Protein AF-A0A661S769-F1 (afdb_monomer)

Sequence (253 aa):
MGTKKTLFITLFVLCMAFCLNISSLSYAARNDIQSNTRTAILESFGNQPLLFIQNDGQLDKKVKYYEKGANHATYFTENGIYLNLFRQKNTPGVTTDFLHLSFVNAKAKPLITSEGILPTKYNYYIGNDPAKWREGISTYKTIKYTEIYENIDLKIYGNNRQLEYDVIVKPGGDPAAVKFKYEGAESLAVNAGGELEIKLNHGTIIQKSPSLYQDISGQRVKVPGSFKLLSDNRYTFEIASYDTEKPMPAIPF

Structure (mmCIF, N/CA/C/O backbone):
data_AF-A0A661S769-F1
#
_entry.id   AF-A0A661S769-F1
#
loop_
_atom_site.group_PDB
_atom_site.id
_atom_site.type_symbol
_atom_site.label_atom_id
_atom_site.label_alt_id
_atom_site.label_comp_id
_atom_site.label_asym_id
_atom_site.label_entity_id
_atom_site.label_seq_id
_atom_site.pdbx_PDB_ins_code
_atom_site.Cartn_x
_atom_site.Cartn_y
_atom_site.Cartn_z
_atom_site.occupancy
_atom_site.B_iso_or_equiv
_atom_site.auth_seq_id
_atom_site.auth_comp_id
_atom_site.auth_asym_id
_atom_site.auth_atom_id
_atom_site.pdbx_PDB_model_num
ATOM 1 N N . MET A 1 1 ? 85.235 51.613 11.004 1.00 37.88 1 MET A N 1
ATOM 2 C CA . MET A 1 1 ? 85.715 50.988 12.256 1.00 37.88 1 MET A CA 1
ATOM 3 C C . MET A 1 1 ? 84.884 49.730 12.469 1.00 37.88 1 MET A C 1
ATOM 5 O O . MET A 1 1 ? 83.670 49.858 12.498 1.00 37.88 1 MET A O 1
ATOM 9 N N . GLY A 1 2 ? 85.497 48.542 12.512 1.00 36.59 2 GLY A N 1
ATOM 10 C CA . GLY A 1 2 ? 84.787 47.288 12.819 1.00 36.59 2 GLY A CA 1
ATOM 11 C C . GLY A 1 2 ? 84.659 46.267 11.684 1.00 36.59 2 GLY A C 1
ATOM 12 O O . GLY A 1 2 ? 83.570 45.802 11.383 1.00 36.59 2 GLY A O 1
ATOM 13 N N . THR A 1 3 ? 85.781 45.892 11.077 1.00 42.81 3 THR A N 1
ATOM 14 C CA . THR A 1 3 ? 85.967 44.665 10.290 1.00 42.81 3 THR A CA 1
ATOM 15 C C . THR A 1 3 ? 85.764 43.430 11.177 1.00 42.81 3 THR A C 1
ATOM 17 O O . THR A 1 3 ? 86.378 43.357 12.241 1.00 42.81 3 THR A O 1
ATOM 20 N N . LYS A 1 4 ? 85.046 42.398 10.714 1.00 39.44 4 LYS A N 1
ATOM 21 C CA . LYS A 1 4 ? 85.344 41.009 11.108 1.00 39.44 4 LYS A CA 1
ATOM 22 C C . LYS A 1 4 ? 85.333 40.088 9.891 1.00 39.44 4 LYS A C 1
ATOM 24 O O . LYS A 1 4 ? 84.335 39.930 9.202 1.00 39.44 4 LYS A O 1
ATOM 29 N N . LYS A 1 5 ? 86.524 39.542 9.647 1.00 44.44 5 LYS A N 1
ATOM 30 C CA . LYS A 1 5 ? 86.887 38.507 8.680 1.00 44.44 5 LYS A CA 1
ATOM 31 C C . LYS A 1 5 ? 86.317 37.163 9.131 1.00 44.44 5 LYS A C 1
ATOM 33 O O . LYS A 1 5 ? 86.366 36.873 10.324 1.00 44.44 5 LYS A O 1
ATOM 38 N N . THR A 1 6 ? 85.954 36.289 8.198 1.00 34.09 6 THR A N 1
ATOM 39 C CA . THR A 1 6 ? 86.111 34.840 8.398 1.00 34.09 6 THR A CA 1
ATOM 40 C C . THR A 1 6 ? 86.416 34.171 7.057 1.00 34.09 6 THR A C 1
ATOM 42 O O . THR A 1 6 ? 85.601 34.149 6.144 1.00 34.09 6 THR A O 1
ATOM 45 N N . LEU A 1 7 ? 87.656 33.702 6.959 1.00 35.00 7 LEU A N 1
ATOM 46 C CA . LEU A 1 7 ? 88.179 32.689 6.043 1.00 35.00 7 LEU A CA 1
ATOM 47 C C . LEU A 1 7 ? 87.729 31.317 6.576 1.00 35.00 7 LEU A C 1
ATOM 49 O O . LEU A 1 7 ? 87.780 31.194 7.787 1.00 35.00 7 LEU A O 1
ATOM 53 N N . PHE A 1 8 ? 87.342 30.327 5.757 1.00 30.44 8 PHE A N 1
ATOM 54 C CA . PHE A 1 8 ? 87.646 28.887 5.960 1.00 30.44 8 PHE A CA 1
ATOM 55 C C . PHE A 1 8 ? 87.054 28.000 4.828 1.00 30.44 8 PHE A C 1
ATOM 57 O O . PHE A 1 8 ? 85.846 27.887 4.676 1.00 30.44 8 PHE A O 1
ATOM 64 N N . ILE A 1 9 ? 87.976 27.391 4.068 1.00 30.17 9 ILE A N 1
ATOM 65 C CA . ILE A 1 9 ? 88.079 25.982 3.624 1.00 30.17 9 ILE A CA 1
ATOM 66 C C . ILE A 1 9 ? 87.017 25.326 2.708 1.00 30.17 9 ILE A C 1
ATOM 68 O O . ILE A 1 9 ? 85.879 25.056 3.069 1.00 30.17 9 ILE A O 1
ATOM 72 N N . THR A 1 10 ? 87.528 24.925 1.541 1.00 38.31 10 THR A N 1
ATOM 73 C CA . THR A 1 10 ? 87.078 23.905 0.580 1.00 38.31 10 THR A CA 1
ATOM 74 C C . THR A 1 10 ? 87.012 22.492 1.191 1.00 38.31 10 THR A C 1
ATOM 76 O O . THR A 1 10 ? 88.003 22.093 1.790 1.00 38.31 10 THR A O 1
ATOM 79 N N . LEU A 1 11 ? 85.949 21.697 0.961 1.00 28.95 11 LEU A N 1
ATOM 80 C CA . LEU A 1 11 ? 86.016 20.364 0.309 1.00 28.95 11 LEU A CA 1
ATOM 81 C C . LEU A 1 11 ? 84.627 19.702 0.132 1.00 28.95 11 LEU A C 1
ATOM 83 O O . LEU A 1 11 ? 83.784 19.705 1.020 1.00 28.95 11 LEU A O 1
ATOM 87 N N . PHE A 1 12 ? 84.467 19.119 -1.055 1.00 36.31 12 PHE A N 1
ATOM 88 C CA . PHE A 1 12 ? 83.449 18.202 -1.581 1.00 36.31 12 PHE A CA 1
ATOM 89 C C . PHE A 1 12 ? 82.797 17.204 -0.598 1.00 36.31 12 PHE A C 1
ATOM 91 O O . PHE A 1 12 ? 83.502 16.437 0.053 1.00 36.31 12 PHE A O 1
ATOM 98 N N . VAL A 1 13 ? 81.467 17.053 -0.692 1.00 31.94 13 VAL A N 1
ATOM 99 C CA . VAL A 1 13 ? 80.796 15.740 -0.627 1.00 31.94 13 VAL A CA 1
ATOM 100 C C . VAL A 1 13 ? 79.782 15.642 -1.770 1.00 31.94 13 VAL A C 1
ATOM 102 O O . VAL A 1 13 ? 78.894 16.475 -1.930 1.00 31.94 13 VAL A O 1
ATOM 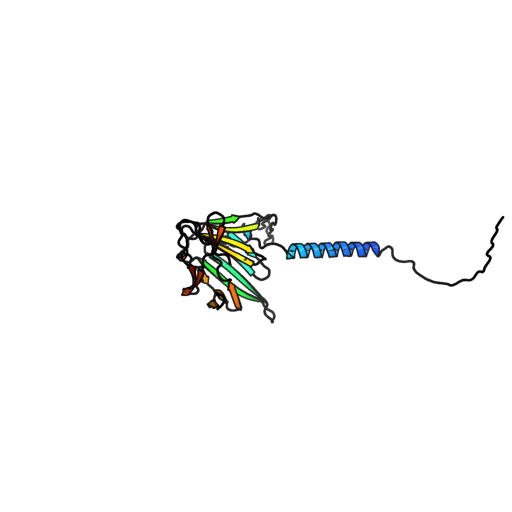105 N N . LEU A 1 14 ? 79.981 14.608 -2.579 1.00 38.66 14 LEU A N 1
ATOM 106 C CA . LEU A 1 14 ? 79.119 14.109 -3.640 1.00 38.66 14 LEU A CA 1
ATOM 107 C C . LEU A 1 14 ? 77.736 13.741 -3.066 1.00 38.66 14 LEU A C 1
ATOM 109 O O . LEU A 1 14 ? 77.675 12.969 -2.113 1.00 38.66 14 LEU A O 1
ATOM 113 N N . CYS A 1 15 ? 76.636 14.179 -3.678 1.00 28.86 15 CYS A N 1
ATOM 114 C CA . CYS A 1 15 ? 75.388 13.420 -3.589 1.00 28.86 15 CYS A CA 1
ATOM 115 C C . CYS A 1 15 ? 74.662 13.453 -4.933 1.00 28.86 15 CYS A C 1
ATOM 117 O O . CYS A 1 15 ? 74.248 14.499 -5.430 1.00 28.86 15 CYS A O 1
ATOM 119 N N . MET A 1 16 ? 74.608 12.272 -5.543 1.00 40.03 16 MET A N 1
ATOM 120 C CA . MET A 1 16 ? 73.879 11.968 -6.763 1.00 40.03 16 MET A CA 1
ATOM 121 C C . MET A 1 16 ? 72.367 12.146 -6.577 1.00 40.03 16 MET A C 1
ATOM 123 O O . MET A 1 16 ? 71.835 11.892 -5.503 1.00 40.03 16 MET A O 1
ATOM 127 N N . ALA A 1 17 ? 71.715 12.406 -7.714 1.00 42.59 17 ALA A N 1
ATOM 128 C CA . ALA A 1 17 ? 70.329 12.073 -8.045 1.00 42.59 17 ALA A CA 1
ATOM 129 C C . ALA A 1 17 ? 69.211 12.881 -7.361 1.00 42.59 17 ALA A C 1
ATOM 131 O O . ALA A 1 17 ? 68.895 12.675 -6.199 1.00 42.59 17 ALA A O 1
ATOM 132 N N . PHE A 1 18 ? 68.513 13.706 -8.149 1.00 41.34 18 PHE A N 1
ATOM 133 C CA . PHE A 1 18 ? 67.124 13.423 -8.552 1.00 41.34 18 PHE A CA 1
ATOM 134 C C . PHE A 1 18 ? 66.672 14.453 -9.603 1.00 41.34 18 PHE A C 1
ATOM 136 O O . PHE A 1 18 ? 66.074 15.482 -9.306 1.00 41.34 18 PHE A O 1
ATOM 143 N N . CYS A 1 19 ? 66.968 14.177 -10.872 1.00 46.78 19 CYS A N 1
ATOM 144 C CA . CYS A 1 19 ? 66.097 14.627 -11.952 1.00 46.78 19 CYS A CA 1
ATOM 145 C C . CYS A 1 19 ? 65.053 13.530 -12.127 1.00 46.78 19 CYS A C 1
ATOM 147 O O . CYS A 1 19 ? 65.447 12.413 -12.442 1.00 46.78 19 CYS A O 1
ATOM 149 N N . LEU A 1 20 ? 63.782 13.843 -11.864 1.00 48.09 20 LEU A N 1
ATOM 150 C CA . LEU A 1 20 ? 62.549 13.239 -12.399 1.00 48.09 20 LEU A CA 1
ATOM 151 C C . LEU A 1 20 ? 61.424 13.502 -11.393 1.00 48.09 20 LEU A C 1
ATOM 153 O O . LEU A 1 20 ? 61.459 12.959 -10.294 1.00 48.09 20 LEU A O 1
ATOM 157 N N . ASN A 1 21 ? 60.456 14.341 -11.776 1.00 43.53 21 ASN A N 1
ATOM 158 C CA . ASN A 1 21 ? 59.013 14.182 -11.524 1.00 43.53 21 ASN A CA 1
ATOM 159 C C . ASN A 1 21 ? 58.283 15.517 -11.743 1.00 43.53 21 ASN A C 1
ATOM 161 O O . ASN A 1 21 ? 57.966 16.230 -10.798 1.00 43.53 21 ASN A O 1
ATOM 165 N N . ILE A 1 22 ? 57.986 15.849 -13.003 1.00 50.69 22 ILE A N 1
ATOM 166 C CA . ILE A 1 22 ? 56.947 16.850 -13.329 1.00 50.69 22 ILE A CA 1
ATOM 167 C C . ILE A 1 22 ? 55.711 16.163 -13.951 1.00 50.69 22 ILE A C 1
ATOM 169 O O . ILE A 1 22 ? 54.682 16.786 -14.172 1.00 50.69 22 ILE A O 1
ATOM 173 N N . SER A 1 23 ? 55.744 14.843 -14.156 1.00 48.69 23 SER A N 1
ATOM 174 C CA . SER A 1 23 ? 54.606 14.046 -14.641 1.00 48.69 23 SER A CA 1
ATOM 175 C C . SER A 1 23 ? 53.720 13.465 -13.525 1.00 48.69 23 SER A C 1
ATOM 177 O O . SER A 1 23 ? 52.642 12.949 -13.815 1.00 48.69 23 SER A O 1
ATOM 179 N N . SER A 1 24 ? 54.112 13.568 -12.251 1.00 47.16 24 SER A N 1
ATOM 180 C CA . SER A 1 24 ? 53.347 13.021 -11.117 1.00 47.16 24 SER A CA 1
ATOM 181 C C . SER A 1 24 ? 52.291 13.981 -10.551 1.00 47.16 24 SER A C 1
ATOM 183 O O . SER A 1 24 ? 51.261 13.522 -10.057 1.00 47.16 24 SER A O 1
ATOM 185 N N . LEU A 1 25 ? 52.478 15.301 -10.686 1.00 41.75 25 LEU A N 1
ATOM 186 C CA . LEU A 1 25 ? 51.509 16.309 -10.221 1.00 41.75 25 LEU A CA 1
ATOM 187 C C . LEU A 1 25 ? 50.204 16.299 -11.035 1.00 41.75 25 LEU A C 1
ATOM 189 O O . LEU A 1 25 ? 49.130 16.514 -10.479 1.00 41.75 25 LEU A O 1
ATOM 193 N N . SER A 1 26 ? 50.261 15.971 -12.329 1.00 49.34 26 SER A N 1
ATOM 194 C CA . SER A 1 26 ? 49.062 15.856 -13.175 1.00 49.34 26 SER A CA 1
ATOM 195 C C . SER A 1 26 ? 48.320 14.526 -12.997 1.00 49.34 26 SER A C 1
ATOM 197 O O . SER A 1 26 ? 47.120 14.465 -13.247 1.00 49.34 26 SER A O 1
ATOM 199 N N . TYR A 1 27 ? 49.006 13.462 -12.566 1.00 42.41 27 TYR A N 1
ATOM 200 C CA . TYR A 1 27 ? 48.397 12.143 -12.355 1.00 42.41 27 TYR A CA 1
ATOM 201 C C . TYR A 1 27 ? 47.678 12.053 -11.001 1.00 42.41 27 TYR A C 1
ATOM 203 O O . TYR A 1 27 ? 46.563 11.542 -10.930 1.00 42.41 27 TYR A O 1
ATOM 211 N N . ALA A 1 28 ? 48.268 12.625 -9.944 1.00 46.28 28 ALA A N 1
ATOM 212 C CA . ALA A 1 28 ? 47.649 12.696 -8.620 1.00 46.28 28 ALA A CA 1
ATOM 213 C C . ALA A 1 28 ? 46.383 13.575 -8.619 1.00 46.28 28 ALA A C 1
ATOM 215 O O . ALA A 1 28 ? 45.328 13.118 -8.191 1.00 46.28 28 ALA A O 1
ATOM 216 N N . ALA A 1 29 ? 46.434 14.770 -9.224 1.00 45.84 29 ALA A N 1
ATOM 217 C CA . ALA A 1 29 ? 45.268 15.655 -9.323 1.00 45.84 29 ALA A CA 1
ATOM 218 C C . ALA A 1 29 ? 44.120 15.054 -10.162 1.00 45.84 29 ALA A C 1
ATOM 220 O O . ALA A 1 29 ? 42.946 15.271 -9.867 1.00 45.84 29 ALA A O 1
ATOM 221 N N . ARG A 1 30 ? 44.435 14.260 -11.198 1.00 39.88 30 ARG A N 1
ATOM 222 C CA . ARG A 1 30 ? 43.431 13.576 -12.032 1.00 39.88 30 ARG A CA 1
ATOM 223 C C . ARG A 1 30 ? 42.771 12.406 -11.294 1.00 39.88 30 ARG A C 1
ATOM 225 O O . ARG A 1 30 ? 41.567 12.214 -11.447 1.00 39.88 30 ARG A O 1
ATOM 232 N N . ASN A 1 31 ? 43.524 11.683 -10.462 1.00 47.69 31 ASN A N 1
ATOM 233 C CA . ASN A 1 31 ? 42.992 10.614 -9.614 1.00 47.69 31 ASN A CA 1
ATOM 234 C C . ASN A 1 31 ? 42.156 11.153 -8.446 1.00 47.69 31 ASN A C 1
ATOM 236 O O . ASN A 1 31 ? 41.123 10.561 -8.154 1.00 47.69 31 ASN A O 1
ATOM 240 N N . ASP A 1 32 ? 42.535 12.282 -7.841 1.00 47.25 32 ASP A N 1
ATOM 241 C CA . ASP A 1 32 ? 41.756 12.920 -6.769 1.00 47.25 32 ASP A CA 1
ATOM 242 C C . ASP A 1 32 ? 40.438 13.515 -7.281 1.00 47.25 32 ASP A C 1
ATOM 244 O O . ASP A 1 32 ? 39.401 13.383 -6.635 1.00 47.25 32 ASP A O 1
ATOM 248 N N . ILE A 1 33 ? 40.426 14.117 -8.477 1.00 48.38 33 ILE A N 1
ATOM 249 C CA . ILE A 1 33 ? 39.179 14.590 -9.096 1.00 48.38 33 ILE A CA 1
ATOM 250 C C . ILE A 1 33 ? 38.284 13.399 -9.469 1.00 48.38 33 ILE A C 1
ATOM 252 O O . ILE A 1 33 ? 37.080 13.441 -9.226 1.00 48.38 33 ILE A O 1
ATOM 256 N N . GLN A 1 34 ? 38.836 12.312 -10.017 1.00 44.31 34 GLN A N 1
ATOM 257 C CA . GLN A 1 34 ? 38.054 11.144 -10.437 1.00 44.31 34 GLN A CA 1
ATOM 258 C C . GLN A 1 34 ? 37.560 10.290 -9.254 1.00 44.31 34 GLN A C 1
ATOM 260 O O . GLN A 1 34 ? 36.448 9.764 -9.319 1.00 44.31 34 GLN A O 1
ATOM 265 N N . SER A 1 35 ? 38.331 10.184 -8.165 1.00 45.34 35 SER A N 1
ATOM 266 C CA . SER A 1 35 ? 37.933 9.493 -6.932 1.00 45.34 35 SER A CA 1
ATOM 267 C C . SER A 1 35 ? 36.870 10.287 -6.176 1.00 45.34 35 SER A C 1
ATOM 269 O O . SER A 1 35 ? 35.818 9.730 -5.886 1.00 45.34 35 SER A O 1
ATOM 271 N N . ASN A 1 36 ? 37.060 11.595 -5.976 1.00 47.31 36 ASN A N 1
ATOM 272 C CA . ASN A 1 36 ? 36.078 12.445 -5.302 1.00 47.31 36 ASN A CA 1
ATOM 273 C C . ASN A 1 36 ? 34.788 12.578 -6.115 1.00 47.31 36 ASN A C 1
ATOM 275 O O . ASN A 1 36 ? 33.707 12.557 -5.539 1.00 47.31 36 ASN A O 1
ATOM 279 N N . THR A 1 37 ? 34.867 12.625 -7.450 1.00 41.12 37 THR A N 1
ATOM 280 C CA . THR A 1 37 ? 33.671 12.625 -8.310 1.00 41.12 37 THR A CA 1
ATOM 281 C C . THR A 1 37 ? 32.944 11.281 -8.244 1.00 41.12 37 THR A C 1
ATOM 283 O O . THR A 1 37 ? 31.725 11.259 -8.144 1.00 41.12 37 THR A O 1
ATOM 286 N N . ARG A 1 38 ? 33.656 10.143 -8.237 1.00 43.94 38 ARG A N 1
ATOM 287 C CA . ARG A 1 38 ? 33.033 8.812 -8.123 1.00 43.94 38 ARG A CA 1
ATOM 288 C C . ARG A 1 38 ? 32.433 8.575 -6.734 1.00 43.94 38 ARG A C 1
ATOM 290 O O . ARG A 1 38 ? 31.336 8.036 -6.657 1.00 43.94 38 ARG A O 1
ATOM 297 N N . THR A 1 39 ? 33.107 9.006 -5.670 1.00 36.12 39 THR A N 1
ATOM 298 C CA . THR A 1 39 ? 32.617 8.937 -4.286 1.00 36.12 39 THR A CA 1
ATOM 299 C C . THR A 1 39 ? 31.419 9.862 -4.087 1.00 36.12 39 THR A C 1
ATOM 301 O O . THR A 1 39 ? 30.393 9.390 -3.623 1.00 36.12 39 THR A O 1
ATOM 304 N N . ALA A 1 40 ? 31.456 11.109 -4.566 1.00 44.41 40 ALA A N 1
ATOM 305 C CA . ALA A 1 40 ? 30.317 12.030 -4.498 1.00 44.41 40 ALA A CA 1
ATOM 306 C C . ALA A 1 40 ? 29.121 11.576 -5.360 1.00 44.41 40 ALA A C 1
ATOM 308 O O . ALA A 1 40 ? 27.970 11.743 -4.959 1.00 44.41 40 ALA A O 1
ATOM 309 N N . ILE A 1 41 ? 29.362 10.962 -6.526 1.00 43.91 41 ILE A N 1
ATOM 310 C CA . ILE A 1 41 ? 28.319 10.343 -7.360 1.00 43.91 41 ILE A CA 1
ATOM 311 C C . ILE A 1 41 ? 27.711 9.122 -6.645 1.00 43.91 41 ILE A C 1
ATOM 313 O O . ILE A 1 41 ? 26.495 8.971 -6.611 1.00 43.91 41 ILE A O 1
ATOM 317 N N . LEU A 1 42 ? 28.520 8.268 -6.013 1.00 34.53 42 LEU A N 1
ATOM 318 C CA . LEU A 1 42 ? 28.032 7.112 -5.248 1.00 34.53 42 LEU A CA 1
ATOM 319 C C . LEU A 1 42 ? 27.329 7.510 -3.938 1.00 34.53 42 LEU A C 1
ATOM 321 O O . LEU A 1 42 ? 26.338 6.883 -3.579 1.00 34.53 42 LEU A O 1
ATOM 325 N N . GLU A 1 43 ? 27.776 8.566 -3.259 1.00 36.94 43 GLU A N 1
ATOM 326 C CA . GLU A 1 43 ? 27.127 9.139 -2.071 1.00 36.94 43 GLU A CA 1
ATOM 327 C C . GLU A 1 43 ? 25.793 9.813 -2.426 1.00 36.94 43 GLU A C 1
ATOM 329 O O . GLU A 1 43 ? 24.803 9.646 -1.711 1.00 36.94 43 GLU A O 1
ATOM 334 N N . SER A 1 44 ? 25.715 10.492 -3.577 1.00 40.97 44 SER A N 1
ATOM 335 C CA . SER A 1 44 ? 24.455 11.048 -4.094 1.00 40.97 44 SER A CA 1
ATOM 336 C C . SER A 1 44 ? 23.486 9.977 -4.615 1.00 40.97 44 SER 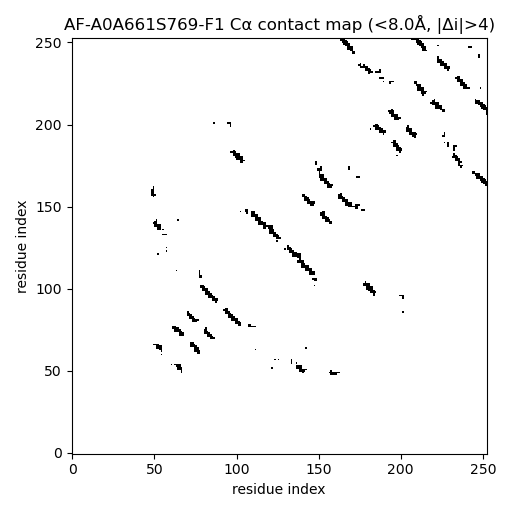A C 1
ATOM 338 O O . SER A 1 44 ? 22.275 10.162 -4.495 1.00 40.97 44 SER A O 1
ATOM 340 N N . PHE A 1 45 ? 23.975 8.824 -5.093 1.00 44.38 45 PHE A N 1
ATOM 341 C CA . PHE A 1 45 ? 23.146 7.638 -5.360 1.00 44.38 45 PHE A CA 1
ATOM 342 C C . PHE A 1 45 ? 22.765 6.857 -4.090 1.00 44.38 45 PHE A C 1
ATOM 344 O O . PHE A 1 45 ? 21.715 6.213 -4.059 1.00 44.38 45 PHE A O 1
ATOM 351 N N . GLY A 1 46 ? 23.579 6.919 -3.033 1.00 41.53 46 GLY A N 1
ATOM 352 C CA . GLY A 1 46 ? 23.347 6.234 -1.758 1.00 41.53 46 GLY A CA 1
ATOM 353 C C . GLY A 1 46 ? 22.245 6.858 -0.898 1.00 41.53 46 GLY A C 1
ATOM 354 O O . GLY A 1 46 ? 21.674 6.165 -0.055 1.00 41.53 46 GLY A O 1
ATOM 355 N N . ASN A 1 47 ? 21.913 8.132 -1.143 1.00 52.72 47 ASN A N 1
ATOM 356 C CA . ASN A 1 47 ? 20.981 8.923 -0.336 1.00 52.72 47 ASN A CA 1
ATOM 357 C C . ASN A 1 47 ? 19.707 9.356 -1.091 1.00 52.72 47 ASN A C 1
ATOM 359 O O . ASN A 1 47 ? 19.038 10.310 -0.691 1.00 52.72 47 ASN A O 1
ATOM 363 N N . GLN A 1 48 ? 19.370 8.704 -2.213 1.00 60.91 48 GLN A N 1
ATOM 364 C CA . GLN A 1 48 ? 18.155 9.063 -2.945 1.00 60.91 48 GLN A CA 1
ATOM 365 C C . GLN A 1 48 ? 16.896 8.588 -2.201 1.00 60.91 48 GLN A C 1
ATOM 367 O O . GLN A 1 48 ? 16.830 7.426 -1.784 1.00 60.91 48 GLN A O 1
ATOM 372 N N . PRO A 1 49 ? 15.887 9.466 -2.037 1.00 71.00 49 PRO A N 1
ATOM 373 C CA . PRO A 1 49 ? 14.613 9.077 -1.454 1.00 71.00 49 PRO A CA 1
ATOM 374 C C . PRO A 1 49 ? 13.950 8.009 -2.325 1.00 71.00 49 PRO A C 1
ATOM 376 O O . PRO A 1 49 ? 14.118 7.996 -3.547 1.00 71.00 49 PRO A O 1
ATOM 379 N N . LEU A 1 50 ? 13.171 7.132 -1.692 1.00 85.62 50 LEU A N 1
ATOM 380 C CA . LEU A 1 50 ? 12.291 6.228 -2.424 1.00 85.62 50 LEU A CA 1
ATOM 381 C C . LEU A 1 50 ? 11.371 7.071 -3.316 1.00 85.62 50 LEU A C 1
ATOM 383 O O . LEU A 1 50 ? 10.782 8.056 -2.867 1.00 85.62 50 LEU A O 1
ATOM 387 N N . LEU A 1 51 ? 11.314 6.704 -4.592 1.00 92.38 51 LEU A N 1
ATOM 388 C CA . LEU A 1 51 ? 10.591 7.427 -5.627 1.00 92.38 51 LEU A CA 1
ATOM 389 C C . LEU A 1 51 ? 9.643 6.484 -6.356 1.00 92.38 51 LEU A C 1
ATOM 391 O O . LEU A 1 51 ? 9.923 5.297 -6.516 1.00 92.38 51 LEU A O 1
ATOM 395 N N . PHE A 1 52 ? 8.528 7.033 -6.818 1.00 96.12 52 PHE A N 1
ATOM 396 C CA . PHE A 1 52 ? 7.545 6.301 -7.605 1.00 96.12 52 PHE A CA 1
ATOM 397 C C . PHE A 1 52 ? 7.644 6.723 -9.059 1.00 96.12 52 PHE A C 1
ATOM 399 O O . PHE A 1 52 ? 7.535 7.906 -9.373 1.00 96.12 52 PHE A O 1
ATOM 406 N N . ILE A 1 53 ? 7.851 5.761 -9.944 1.00 96.94 53 ILE A N 1
ATOM 407 C CA . ILE A 1 53 ? 8.001 5.957 -11.380 1.00 96.94 53 ILE A CA 1
ATOM 408 C C . ILE A 1 53 ? 6.633 5.755 -12.026 1.00 96.94 53 ILE A C 1
ATOM 410 O O . ILE A 1 53 ? 5.954 4.761 -11.761 1.00 96.94 53 ILE A O 1
ATOM 414 N N . GLN A 1 54 ? 6.210 6.699 -12.863 1.00 98.00 54 GLN A N 1
ATOM 415 C CA . GLN A 1 54 ? 4.997 6.535 -13.661 1.00 98.00 54 GLN A CA 1
ATOM 416 C C . GLN A 1 54 ? 5.194 5.451 -14.721 1.00 98.00 54 GLN A C 1
ATOM 418 O O . GLN A 1 54 ? 6.217 5.428 -15.400 1.00 98.00 54 GLN A O 1
ATOM 423 N N . ASN A 1 55 ? 4.197 4.585 -14.904 1.00 97.50 55 ASN A N 1
ATOM 424 C CA . ASN A 1 55 ? 4.168 3.706 -16.063 1.00 97.50 55 ASN A CA 1
ATOM 425 C C . ASN A 1 55 ? 3.611 4.466 -17.274 1.00 97.50 55 ASN A C 1
ATOM 427 O O . ASN A 1 55 ? 2.421 4.762 -17.342 1.00 97.50 55 ASN A O 1
ATOM 431 N N . ASP A 1 56 ? 4.480 4.746 -18.236 1.00 94.75 56 ASP A N 1
ATOM 432 C CA . ASP A 1 56 ? 4.161 5.364 -19.530 1.00 94.75 56 ASP A CA 1
ATOM 433 C C . ASP A 1 56 ? 4.382 4.365 -20.693 1.00 94.75 56 ASP A C 1
ATOM 435 O O . ASP A 1 56 ? 4.799 4.691 -21.806 1.00 94.75 56 ASP A O 1
ATOM 439 N N . GLY A 1 57 ? 4.147 3.080 -20.400 1.00 92.62 57 GLY A N 1
ATOM 440 C CA . GLY A 1 57 ? 4.265 1.968 -21.347 1.00 92.62 57 GLY A CA 1
ATOM 441 C C . GLY A 1 57 ? 5.548 1.146 -21.217 1.00 92.62 57 GLY A C 1
ATOM 442 O O . GLY A 1 57 ? 5.855 0.374 -22.122 1.00 92.62 57 GLY A O 1
ATOM 443 N N . GLN A 1 58 ? 6.295 1.287 -20.117 1.00 93.38 58 GLN A N 1
ATOM 444 C CA . GLN A 1 58 ? 7.468 0.446 -19.838 1.00 93.38 58 GLN A CA 1
ATOM 445 C C . GLN A 1 58 ? 7.059 -0.946 -19.339 1.00 93.38 58 GLN A C 1
ATOM 447 O O . GLN A 1 58 ? 7.799 -1.912 -19.518 1.00 93.38 58 GLN A O 1
ATOM 452 N N . LEU A 1 59 ? 5.893 -1.037 -18.692 1.00 95.00 59 LEU A N 1
ATOM 453 C CA . LEU A 1 59 ? 5.340 -2.243 -18.077 1.00 95.00 59 LEU A CA 1
ATOM 454 C C . LEU A 1 59 ? 3.910 -2.503 -18.574 1.00 95.00 59 LEU A C 1
ATOM 456 O O . LEU A 1 59 ? 3.330 -1.695 -19.301 1.00 95.00 59 LEU A O 1
ATOM 460 N N . ASP A 1 60 ? 3.315 -3.619 -18.140 1.00 96.19 60 ASP A N 1
ATOM 461 C CA . ASP A 1 60 ? 1.904 -3.931 -18.395 1.00 96.19 60 ASP A CA 1
ATOM 462 C C . ASP A 1 60 ? 0.987 -2.753 -18.014 1.00 96.19 60 ASP A C 1
ATOM 464 O O . ASP A 1 60 ? 1.143 -2.137 -16.959 1.00 96.19 60 ASP A O 1
ATOM 468 N N . LYS A 1 61 ? -0.005 -2.458 -18.863 1.00 96.56 61 LYS A N 1
ATOM 469 C CA . LYS A 1 61 ? -0.932 -1.320 -18.717 1.00 96.56 61 LYS A CA 1
ATOM 470 C C . LYS A 1 61 ? -1.754 -1.311 -17.419 1.00 96.56 61 LYS A C 1
ATOM 472 O O . LYS A 1 61 ? -2.374 -0.297 -17.098 1.00 96.56 61 LYS A O 1
ATOM 477 N N . LYS A 1 62 ? -1.828 -2.439 -16.703 1.00 97.06 62 LYS A N 1
ATOM 478 C CA . LYS A 1 62 ? -2.475 -2.532 -15.385 1.00 97.06 62 LYS A CA 1
ATOM 479 C C . LYS A 1 62 ? -1.674 -1.810 -14.300 1.00 97.06 62 LYS A C 1
ATOM 481 O O . LYS A 1 62 ? -2.263 -1.347 -13.327 1.00 97.06 62 LYS A O 1
ATOM 486 N N . VAL A 1 63 ? -0.358 -1.697 -14.471 1.00 98.19 63 VAL A N 1
ATOM 487 C CA . VAL A 1 63 ? 0.518 -0.933 -13.579 1.00 98.19 63 VAL A CA 1
ATOM 488 C C . VAL A 1 63 ? 0.374 0.547 -13.905 1.00 98.19 63 VAL A C 1
ATOM 490 O O . VAL A 1 63 ? 0.553 0.939 -15.055 1.00 98.19 63 VAL A O 1
ATOM 493 N N . LYS A 1 64 ? 0.055 1.374 -12.907 1.00 98.19 64 LYS A N 1
ATOM 494 C CA . LYS A 1 64 ? -0.002 2.839 -13.062 1.00 98.19 64 LYS A CA 1
ATOM 495 C C . LYS A 1 64 ? 1.303 3.496 -12.639 1.00 98.19 64 LYS A C 1
ATOM 497 O O . LYS A 1 64 ? 1.808 4.380 -13.322 1.00 98.19 64 LYS A O 1
ATOM 502 N N . TYR A 1 65 ? 1.857 3.012 -11.533 1.00 98.50 65 TYR A N 1
ATOM 503 C CA . TYR A 1 65 ? 3.126 3.454 -10.974 1.00 98.50 65 TYR A CA 1
ATOM 504 C C . TYR A 1 65 ? 3.879 2.251 -10.422 1.00 98.50 65 TYR A C 1
ATOM 506 O O . TYR A 1 65 ? 3.278 1.216 -10.123 1.00 98.50 65 TYR A O 1
ATOM 514 N N . TYR A 1 66 ? 5.186 2.385 -10.255 1.00 97.38 66 TYR A N 1
ATOM 515 C CA . TYR A 1 66 ? 6.006 1.368 -9.617 1.00 97.38 66 TYR A CA 1
ATOM 516 C C . TYR A 1 66 ? 7.201 1.987 -8.901 1.00 97.38 66 TYR A C 1
ATOM 518 O O . TYR A 1 66 ? 7.635 3.095 -9.199 1.00 97.38 66 TYR A O 1
ATOM 526 N N . GLU A 1 67 ? 7.732 1.245 -7.949 1.00 93.81 67 GLU A N 1
ATOM 527 C CA . GLU A 1 67 ? 8.981 1.519 -7.256 1.00 93.81 67 GLU A CA 1
ATOM 528 C C . GLU A 1 67 ? 9.886 0.296 -7.452 1.00 93.81 67 GLU A C 1
ATOM 530 O O . GLU A 1 67 ? 9.406 -0.829 -7.641 1.00 93.81 67 GLU A O 1
ATOM 535 N N . LYS A 1 68 ? 11.202 0.512 -7.501 1.00 88.38 68 LYS A N 1
ATOM 536 C CA . LYS A 1 68 ? 12.161 -0.582 -7.627 1.00 88.38 68 LYS A CA 1
ATOM 537 C C . LYS A 1 68 ? 13.426 -0.300 -6.826 1.00 88.38 68 LYS A C 1
ATOM 539 O O . LYS A 1 68 ? 14.181 0.618 -7.146 1.00 88.38 68 LYS A O 1
ATOM 544 N N . GLY A 1 69 ? 13.714 -1.199 -5.892 1.00 82.94 69 GLY A N 1
ATOM 545 C CA . GLY A 1 69 ? 14.974 -1.288 -5.174 1.00 82.94 69 GLY A CA 1
ATOM 546 C C . GLY A 1 69 ? 15.887 -2.395 -5.710 1.00 82.94 69 GLY A C 1
ATOM 547 O O . GLY A 1 69 ? 15.561 -3.133 -6.639 1.00 82.94 69 GLY A O 1
ATOM 548 N N . ALA A 1 70 ? 17.057 -2.548 -5.086 1.00 82.06 70 ALA A N 1
ATOM 549 C CA . ALA A 1 70 ? 18.008 -3.607 -5.441 1.00 82.06 70 ALA A CA 1
ATOM 550 C C . ALA A 1 70 ? 17.443 -5.021 -5.200 1.00 82.06 70 ALA A C 1
ATOM 552 O O . ALA A 1 70 ? 17.718 -5.938 -5.967 1.00 82.06 70 ALA A O 1
ATOM 553 N N . ASN A 1 71 ? 16.629 -5.171 -4.150 1.00 85.56 71 ASN A N 1
ATOM 554 C CA . ASN A 1 71 ? 16.126 -6.460 -3.668 1.00 85.56 71 ASN A CA 1
ATOM 555 C C . ASN A 1 71 ? 14.596 -6.559 -3.700 1.00 85.56 71 ASN A C 1
ATOM 557 O O . ASN A 1 71 ? 14.034 -7.516 -3.174 1.00 85.56 71 ASN A O 1
ATOM 561 N N . HIS A 1 72 ? 13.906 -5.586 -4.294 1.00 89.44 72 HIS A N 1
ATOM 562 C CA . HIS A 1 72 ? 12.457 -5.644 -4.444 1.00 89.44 72 HIS A CA 1
ATOM 563 C C . HIS A 1 72 ? 11.956 -4.787 -5.604 1.00 89.44 72 HIS A C 1
ATOM 565 O O . HIS A 1 72 ? 12.664 -3.912 -6.103 1.00 89.44 72 HIS A O 1
ATOM 571 N N . ALA A 1 73 ? 10.718 -5.031 -6.010 1.00 92.69 73 ALA A N 1
ATOM 572 C CA . ALA A 1 73 ? 9.943 -4.120 -6.836 1.00 92.69 73 ALA A CA 1
ATOM 573 C C . ALA A 1 73 ? 8.494 -4.093 -6.350 1.00 92.69 73 ALA A C 1
ATOM 575 O O . ALA A 1 73 ? 7.940 -5.141 -6.008 1.00 92.69 73 ALA A O 1
ATOM 576 N N . THR A 1 74 ? 7.890 -2.910 -6.359 1.00 96.38 74 THR A N 1
ATOM 577 C CA . THR A 1 74 ? 6.501 -2.692 -5.951 1.00 96.38 74 THR A CA 1
ATOM 578 C C . THR A 1 74 ? 5.714 -2.094 -7.108 1.00 96.38 74 THR A C 1
ATOM 580 O O . THR A 1 74 ? 6.162 -1.133 -7.728 1.00 96.38 74 THR A O 1
ATOM 583 N N . TYR A 1 75 ? 4.530 -2.627 -7.398 1.00 98.12 75 TYR A N 1
ATOM 584 C CA . TYR A 1 75 ? 3.688 -2.200 -8.514 1.00 98.12 75 TYR A CA 1
ATOM 585 C C . TYR A 1 75 ? 2.304 -1.794 -8.014 1.00 98.12 75 TYR A C 1
ATOM 587 O O . TYR A 1 75 ? 1.623 -2.570 -7.344 1.00 98.12 75 TYR A O 1
ATOM 595 N N . PHE A 1 76 ? 1.878 -0.586 -8.374 1.00 98.31 76 PHE A N 1
ATOM 596 C CA . PHE A 1 76 ? 0.615 0.012 -7.949 1.00 98.31 76 PHE A CA 1
ATOM 597 C C . PHE A 1 76 ? -0.414 -0.110 -9.076 1.00 98.31 76 PHE A C 1
ATOM 599 O O . PHE A 1 76 ? -0.186 0.370 -10.194 1.00 98.31 76 PHE A O 1
ATOM 606 N N . THR A 1 77 ? -1.532 -0.782 -8.798 1.00 98.12 77 THR A N 1
ATOM 607 C CA . THR A 1 77 ? -2.562 -1.139 -9.784 1.00 98.12 77 THR A CA 1
ATOM 608 C C . THR A 1 77 ? -3.960 -0.897 -9.224 1.00 98.12 77 THR A C 1
ATOM 610 O O . THR A 1 77 ? -4.139 -0.785 -8.018 1.00 98.12 77 THR A O 1
ATOM 613 N N . GLU A 1 78 ? -4.980 -0.896 -10.084 1.00 96.50 78 GLU A N 1
ATOM 614 C CA . GLU A 1 78 ? -6.385 -0.789 -9.650 1.00 96.50 78 GLU A CA 1
ATOM 615 C C . GLU A 1 78 ? -6.847 -1.972 -8.771 1.00 96.50 78 GLU A C 1
ATOM 617 O O . GLU A 1 78 ? -7.775 -1.809 -7.987 1.00 96.50 78 GLU A O 1
ATOM 622 N N . ASN A 1 79 ? -6.188 -3.136 -8.856 1.00 95.25 79 ASN A N 1
ATOM 623 C CA . ASN A 1 79 ? -6.580 -4.351 -8.127 1.00 95.25 79 ASN A CA 1
ATOM 624 C C . ASN A 1 79 ? -5.873 -4.529 -6.775 1.00 95.25 79 ASN A C 1
ATOM 626 O O . ASN A 1 79 ? -6.195 -5.463 -6.043 1.00 95.25 79 ASN A O 1
ATOM 630 N N . GLY A 1 80 ? -4.902 -3.674 -6.459 1.00 96.38 80 GLY A N 1
ATOM 631 C CA . GLY A 1 80 ? -4.029 -3.860 -5.308 1.00 96.38 80 GLY A CA 1
ATOM 632 C C . GLY A 1 80 ? -2.580 -3.508 -5.607 1.00 96.38 80 GLY A C 1
ATOM 633 O O . GLY A 1 80 ? -2.238 -2.957 -6.664 1.00 96.38 80 GLY A O 1
ATOM 634 N N . ILE A 1 81 ? -1.723 -3.845 -4.650 1.00 97.81 81 ILE A N 1
ATOM 635 C CA . ILE A 1 81 ? -0.288 -3.574 -4.699 1.00 97.81 81 ILE A CA 1
ATOM 636 C C . ILE A 1 81 ? 0.447 -4.904 -4.792 1.00 97.81 81 ILE A C 1
ATOM 638 O O . ILE A 1 81 ? 0.274 -5.781 -3.949 1.00 97.81 81 ILE A O 1
ATOM 642 N N . TYR A 1 82 ? 1.281 -5.053 -5.814 1.00 97.81 82 TYR A N 1
ATOM 643 C CA . TYR A 1 82 ? 2.096 -6.248 -6.001 1.00 97.81 82 TYR A CA 1
ATOM 644 C C . TYR A 1 82 ? 3.518 -5.975 -5.531 1.00 97.81 82 TYR A C 1
ATOM 646 O O . TYR A 1 82 ? 4.125 -4.998 -5.961 1.00 97.81 82 TYR A O 1
ATOM 654 N N . LEU A 1 83 ? 4.054 -6.845 -4.683 1.00 95.06 83 LEU A N 1
ATOM 655 C CA . LEU A 1 83 ? 5.436 -6.819 -4.226 1.00 95.06 83 LEU A CA 1
ATOM 656 C C . LEU A 1 83 ? 6.153 -8.055 -4.756 1.00 95.06 83 LEU A C 1
ATOM 658 O O . LEU A 1 83 ? 5.667 -9.182 -4.665 1.00 95.06 83 LEU A O 1
ATOM 662 N N . ASN A 1 84 ? 7.340 -7.827 -5.291 1.00 94.06 84 ASN A N 1
ATOM 663 C CA . ASN A 1 84 ? 8.272 -8.865 -5.676 1.00 94.06 84 ASN A CA 1
ATOM 664 C C . ASN A 1 84 ? 9.529 -8.713 -4.821 1.00 94.06 84 ASN A C 1
ATOM 666 O O . ASN A 1 84 ? 10.148 -7.650 -4.849 1.00 94.06 84 ASN A O 1
ATOM 670 N N . LEU A 1 85 ? 9.886 -9.743 -4.052 1.00 91.00 85 LEU A N 1
ATOM 671 C CA . LEU A 1 85 ? 11.028 -9.730 -3.141 1.00 91.00 85 LEU A CA 1
ATOM 672 C C . LEU A 1 85 ? 12.107 -10.694 -3.616 1.00 91.00 85 LEU A C 1
ATOM 674 O O . LEU A 1 85 ? 11.877 -11.900 -3.697 1.00 91.00 85 LEU A O 1
ATOM 678 N N . PHE A 1 86 ? 13.308 -10.170 -3.849 1.00 89.38 86 PHE A N 1
ATOM 679 C CA . PHE A 1 86 ? 14.478 -10.928 -4.274 1.00 89.38 86 PHE A CA 1
ATOM 680 C C . PHE A 1 86 ? 15.427 -11.130 -3.095 1.00 89.3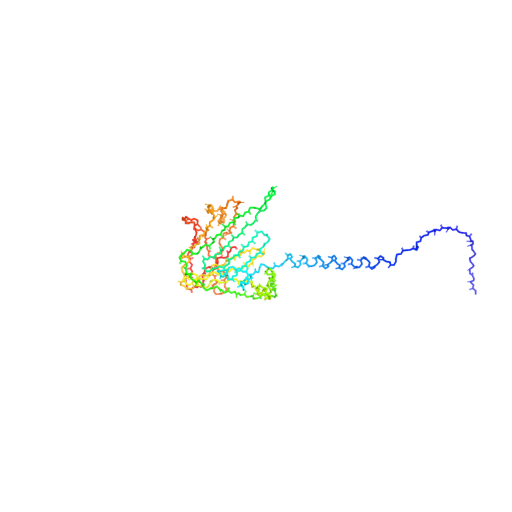8 86 PHE A C 1
ATOM 682 O O . PHE A 1 86 ? 15.871 -10.171 -2.462 1.00 89.38 86 PHE A O 1
ATOM 689 N N . ARG A 1 87 ? 15.780 -12.383 -2.813 1.00 83.88 87 ARG A N 1
ATOM 690 C CA . ARG A 1 87 ? 16.732 -12.739 -1.755 1.00 83.88 87 ARG A CA 1
ATOM 691 C C . ARG A 1 87 ? 17.849 -13.597 -2.317 1.00 83.88 87 ARG A C 1
ATOM 693 O O . ARG A 1 87 ? 17.591 -14.655 -2.894 1.00 83.88 87 ARG A O 1
ATOM 700 N N . GLN A 1 88 ? 19.083 -13.141 -2.132 1.00 81.38 88 GLN A N 1
ATOM 701 C CA . GLN A 1 88 ? 20.269 -13.934 -2.441 1.00 81.38 88 GLN A CA 1
ATOM 702 C C . GLN A 1 88 ? 20.298 -15.166 -1.534 1.00 81.38 88 GLN A C 1
ATOM 704 O O . GLN A 1 88 ? 20.061 -15.055 -0.330 1.00 81.38 88 GLN A O 1
ATOM 709 N N . LYS A 1 89 ? 20.569 -16.340 -2.104 1.00 76.19 89 LYS A N 1
ATOM 710 C CA . LYS A 1 89 ? 20.855 -17.536 -1.310 1.00 76.19 89 LYS A CA 1
ATOM 711 C C . LYS A 1 89 ? 22.317 -17.513 -0.853 1.00 76.19 89 LYS A C 1
ATOM 713 O O . LYS A 1 89 ? 23.174 -16.913 -1.492 1.00 76.19 89 LYS A O 1
ATOM 718 N N . ASN A 1 90 ? 22.614 -18.253 0.217 1.00 73.94 90 ASN A N 1
ATOM 719 C CA . ASN A 1 90 ? 23.997 -18.564 0.616 1.00 73.94 90 ASN A CA 1
ATOM 720 C C . ASN A 1 90 ? 24.709 -19.494 -0.393 1.00 73.94 90 ASN A C 1
ATOM 722 O O . ASN A 1 90 ? 25.908 -19.729 -0.290 1.00 73.94 90 ASN A O 1
ATOM 726 N N . THR A 1 91 ? 23.969 -20.030 -1.364 1.00 71.75 91 THR A N 1
ATOM 727 C CA . THR A 1 91 ? 24.459 -20.759 -2.539 1.00 71.75 91 THR A CA 1
ATOM 728 C C . THR A 1 91 ? 24.162 -19.948 -3.806 1.00 71.75 91 THR A C 1
ATOM 730 O O . THR A 1 91 ? 23.332 -19.041 -3.754 1.00 71.75 91 THR A O 1
ATOM 733 N N . PRO A 1 92 ? 24.785 -20.243 -4.963 1.00 69.06 92 PRO A N 1
ATOM 734 C CA . PRO A 1 92 ? 24.437 -19.569 -6.212 1.00 69.06 92 PRO A CA 1
ATOM 735 C C . PRO A 1 92 ? 22.929 -19.656 -6.497 1.00 69.06 92 PRO A C 1
ATOM 737 O O . PRO A 1 92 ? 22.378 -20.748 -6.638 1.00 69.06 92 PRO A O 1
ATOM 740 N N . GLY A 1 93 ? 22.259 -18.503 -6.567 1.00 79.12 93 GLY A N 1
ATOM 741 C CA . GLY A 1 93 ? 20.839 -18.403 -6.898 1.00 79.12 93 GLY A CA 1
ATOM 742 C C . GLY A 1 93 ? 20.105 -17.292 -6.145 1.00 79.12 93 GLY A C 1
ATOM 743 O O . GLY A 1 93 ? 20.532 -16.830 -5.089 1.00 79.12 93 GLY A O 1
ATOM 744 N N . VAL A 1 94 ? 18.959 -16.890 -6.690 1.00 83.69 94 VAL A N 1
ATOM 745 C CA . VAL A 1 94 ? 18.047 -15.909 -6.089 1.00 83.69 94 VAL A CA 1
ATOM 746 C C . VAL A 1 94 ? 16.726 -16.612 -5.789 1.00 83.69 94 VAL A C 1
ATOM 748 O O . VAL A 1 94 ? 16.212 -17.360 -6.618 1.00 83.69 94 VAL A O 1
ATOM 751 N N . THR A 1 95 ? 16.196 -16.409 -4.586 1.00 89.31 95 THR A N 1
ATOM 752 C CA . THR A 1 95 ? 14.805 -16.748 -4.254 1.00 89.31 95 THR A CA 1
ATOM 753 C C . THR A 1 95 ? 13.910 -15.562 -4.520 1.00 89.31 95 THR A C 1
ATOM 755 O O . THR A 1 95 ? 14.325 -14.408 -4.366 1.00 89.31 95 THR A O 1
ATOM 758 N N . THR A 1 96 ? 12.676 -15.865 -4.892 1.00 91.25 96 THR A N 1
ATOM 759 C CA . THR A 1 96 ? 11.666 -14.860 -5.161 1.00 91.25 96 THR A CA 1
ATOM 760 C C . THR A 1 96 ? 10.399 -15.204 -4.406 1.00 91.25 96 THR A C 1
ATOM 762 O O . THR A 1 96 ? 9.910 -16.325 -4.523 1.00 91.25 96 THR A O 1
ATOM 765 N N . ASP A 1 97 ? 9.878 -14.231 -3.664 1.00 93.56 97 ASP A N 1
ATOM 766 C CA . ASP A 1 97 ? 8.522 -14.279 -3.128 1.00 93.56 97 ASP A CA 1
ATOM 767 C C . ASP A 1 97 ? 7.682 -13.204 -3.818 1.00 93.56 97 ASP A C 1
ATOM 769 O O . ASP A 1 97 ? 8.098 -12.047 -3.929 1.00 93.56 97 ASP A O 1
ATOM 773 N N . PHE A 1 98 ? 6.503 -13.608 -4.282 1.00 95.56 98 PHE A N 1
ATOM 774 C CA . PHE A 1 98 ? 5.505 -12.722 -4.865 1.00 95.56 98 PHE A CA 1
ATOM 775 C C . PHE A 1 98 ? 4.373 -12.547 -3.868 1.00 95.56 98 PHE A C 1
ATOM 777 O O . PHE A 1 98 ? 3.821 -13.527 -3.371 1.00 95.56 98 PHE A O 1
ATOM 784 N N . LEU A 1 99 ? 4.026 -11.297 -3.604 1.00 95.75 99 LEU A N 1
ATOM 785 C CA . LEU A 1 99 ? 2.990 -10.930 -2.659 1.00 95.75 99 LEU A CA 1
ATOM 786 C C . LEU A 1 99 ? 2.031 -9.960 -3.340 1.00 95.75 99 LEU A C 1
ATOM 788 O O . LEU A 1 99 ? 2.456 -9.031 -4.025 1.00 95.75 99 LEU A O 1
ATOM 792 N N . HIS A 1 100 ? 0.737 -10.164 -3.150 1.00 97.81 100 HIS A N 1
ATOM 793 C CA . HIS A 1 100 ? -0.292 -9.244 -3.603 1.00 97.81 100 HIS A CA 1
ATOM 794 C C . HIS A 1 100 ? -1.097 -8.777 -2.394 1.00 97.81 100 HIS A C 1
ATOM 796 O O . HIS A 1 100 ? -1.785 -9.563 -1.747 1.00 97.81 100 HIS A O 1
ATOM 802 N N . LEU A 1 101 ? -0.966 -7.489 -2.080 1.00 97.31 101 LEU A N 1
ATOM 803 C CA . LEU A 1 101 ? -1.793 -6.799 -1.106 1.00 97.31 101 LEU A CA 1
ATOM 804 C C . LEU A 1 101 ? -3.089 -6.375 -1.802 1.00 97.31 101 LEU A C 1
ATOM 806 O O . LEU A 1 101 ? -3.112 -5.358 -2.502 1.00 97.31 101 LEU A O 1
ATOM 810 N N . SER A 1 102 ? -4.146 -7.171 -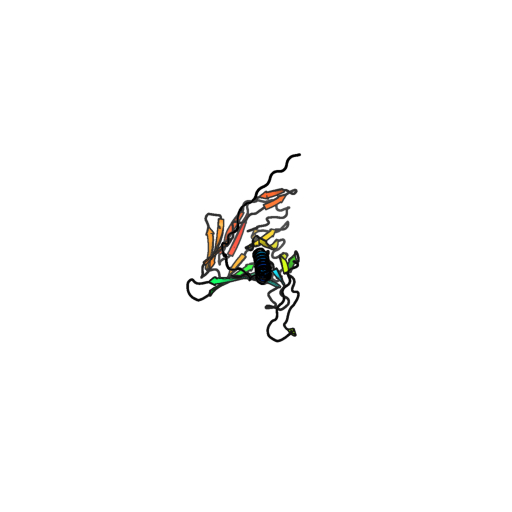1.635 1.00 97.12 102 SER A N 1
ATOM 811 C CA . SER A 1 102 ? -5.461 -6.891 -2.208 1.00 97.12 102 SER A CA 1
ATOM 812 C C . SER A 1 102 ? -6.377 -6.173 -1.218 1.00 97.12 102 SER A C 1
ATOM 814 O O . SER A 1 102 ? -6.318 -6.365 0.003 1.00 97.12 102 SER A O 1
ATOM 816 N N . PHE A 1 103 ? -7.226 -5.303 -1.763 1.00 96.75 103 PHE A N 1
ATOM 817 C CA . PHE A 1 103 ? -8.163 -4.477 -1.007 1.00 96.75 103 PHE A CA 1
ATOM 818 C C . PHE A 1 103 ? -9.552 -5.132 -1.029 1.00 96.75 103 PHE A C 1
ATOM 820 O O . PHE A 1 103 ? -10.287 -5.057 -2.016 1.00 96.75 103 PHE A O 1
ATOM 827 N N . VAL A 1 104 ? -9.898 -5.851 0.038 1.00 97.25 104 VAL A N 1
ATOM 828 C CA . VAL A 1 104 ? -11.086 -6.712 0.079 1.00 97.25 104 VAL A CA 1
ATOM 829 C C . VAL A 1 104 ? -12.352 -5.860 0.134 1.00 97.25 104 VAL A C 1
ATOM 831 O O . VAL A 1 104 ? -12.547 -5.106 1.079 1.00 97.25 104 VAL A O 1
ATOM 834 N N . ASN A 1 105 ? -13.249 -6.039 -0.842 1.00 95.50 105 ASN A N 1
ATOM 835 C CA . ASN A 1 105 ? -14.482 -5.252 -1.016 1.00 95.50 105 ASN A CA 1
ATOM 836 C C . ASN A 1 105 ? -14.250 -3.748 -1.264 1.00 95.50 105 ASN A C 1
ATOM 838 O O . ASN A 1 105 ? -15.160 -2.945 -1.061 1.00 95.50 105 ASN A O 1
ATOM 842 N N . ALA A 1 106 ? -13.051 -3.361 -1.705 1.00 95.00 106 ALA A N 1
ATOM 843 C CA . ALA A 1 106 ? -12.778 -1.995 -2.136 1.00 95.00 106 ALA A CA 1
ATOM 844 C C . ALA A 1 106 ? -13.541 -1.640 -3.421 1.00 95.00 106 ALA A C 1
ATOM 846 O O . ALA A 1 106 ? -14.039 -2.512 -4.143 1.00 95.00 106 ALA A O 1
ATOM 847 N N . LYS A 1 107 ? -13.602 -0.343 -3.748 1.00 93.44 107 LYS A N 1
ATOM 848 C CA . LYS A 1 107 ? -14.127 0.104 -5.046 1.00 93.44 107 LYS A CA 1
ATOM 849 C C . LYS A 1 107 ? -13.325 -0.556 -6.174 1.00 93.44 107 LYS A C 1
ATOM 851 O O . LYS A 1 107 ? -12.102 -0.522 -6.164 1.00 93.44 107 LYS A O 1
ATOM 856 N N . ALA A 1 108 ? -14.010 -1.103 -7.179 1.00 88.25 108 ALA A N 1
ATOM 857 C CA . ALA A 1 108 ? -13.383 -1.928 -8.221 1.00 88.25 108 ALA A CA 1
ATOM 858 C C . ALA A 1 108 ? -12.358 -1.194 -9.110 1.00 88.25 108 ALA A C 1
ATOM 860 O O . ALA A 1 108 ? -11.557 -1.839 -9.779 1.00 88.25 108 ALA A O 1
ATOM 861 N N . LYS A 1 109 ? -12.420 0.141 -9.175 1.00 90.62 109 LYS A N 1
ATOM 862 C CA . LYS A 1 109 ? -11.513 0.990 -9.963 1.00 90.62 109 LYS A CA 1
ATOM 863 C C . LYS A 1 109 ? -11.195 2.261 -9.175 1.00 90.62 109 LYS A C 1
ATOM 865 O O . LYS A 1 109 ? -11.778 3.309 -9.465 1.00 90.62 109 LYS A O 1
ATOM 870 N N . PRO A 1 110 ? -10.358 2.172 -8.129 1.00 93.19 110 PRO A N 1
ATOM 871 C CA . PRO A 1 110 ? -10.010 3.341 -7.340 1.00 93.19 110 PRO A CA 1
ATOM 872 C C . PRO A 1 110 ? -9.257 4.342 -8.221 1.00 93.19 110 PRO A C 1
ATOM 874 O O . PRO A 1 110 ? -8.485 3.961 -9.104 1.00 93.19 110 PRO A O 1
ATOM 877 N N . LEU A 1 111 ? -9.472 5.634 -7.979 1.00 95.50 111 LEU A N 1
ATOM 878 C CA . LEU A 1 111 ? -8.685 6.668 -8.638 1.00 95.50 111 LEU A CA 1
ATOM 879 C C . LEU A 1 111 ? -7.279 6.664 -8.029 1.00 95.50 111 LEU A C 1
ATOM 881 O O . LEU A 1 111 ? -7.133 6.890 -6.830 1.00 95.50 111 LEU A O 1
ATOM 885 N N . ILE A 1 112 ? -6.260 6.422 -8.856 1.00 97.56 112 ILE A N 1
ATOM 886 C CA . ILE A 1 112 ? -4.853 6.417 -8.438 1.00 97.56 112 ILE A CA 1
ATOM 887 C C . ILE A 1 112 ? -4.180 7.678 -8.974 1.00 97.56 112 ILE A C 1
ATOM 889 O O . ILE A 1 112 ? -4.120 7.879 -10.187 1.00 97.56 112 ILE A O 1
ATOM 893 N N . THR A 1 113 ? -3.669 8.515 -8.078 1.00 97.06 113 THR A N 1
ATOM 894 C CA . THR A 1 113 ? -2.948 9.751 -8.406 1.00 97.06 113 THR A CA 1
ATOM 895 C C . THR A 1 113 ? -1.567 9.771 -7.763 1.00 97.06 113 THR A C 1
ATOM 897 O O . THR A 1 113 ? -1.220 8.920 -6.941 1.00 97.06 113 THR A O 1
ATOM 900 N N . SER A 1 114 ? -0.753 10.745 -8.161 1.00 96.75 114 SER A N 1
ATOM 901 C CA . SER A 1 114 ? 0.598 10.946 -7.649 1.00 96.75 114 SER A CA 1
ATOM 902 C C . SER A 1 114 ? 0.813 12.394 -7.227 1.00 96.75 114 SER A C 1
ATOM 904 O O . SER A 1 114 ? 0.321 13.311 -7.886 1.00 96.75 114 SER A O 1
ATOM 906 N N . GLU A 1 115 ? 1.605 12.611 -6.181 1.00 96.19 115 GLU A N 1
ATOM 907 C CA . GLU A 1 115 ? 1.905 13.944 -5.647 1.00 96.19 115 GLU A CA 1
ATOM 908 C C . GLU A 1 115 ? 3.417 14.162 -5.509 1.00 96.19 115 GLU A C 1
ATOM 910 O O . GLU A 1 115 ? 4.202 13.218 -5.393 1.00 96.19 115 GLU A O 1
ATOM 915 N N . GLY A 1 116 ? 3.829 15.433 -5.501 1.00 95.06 116 GLY A N 1
ATOM 916 C CA . GLY A 1 116 ? 5.221 15.820 -5.277 1.00 95.06 116 GLY A CA 1
ATOM 917 C C . GLY A 1 116 ? 6.155 15.306 -6.369 1.00 95.06 116 GLY A C 1
ATOM 918 O O . GLY A 1 116 ? 6.993 14.449 -6.101 1.00 95.06 116 GLY A O 1
ATOM 919 N N . ILE A 1 117 ? 6.007 15.826 -7.591 1.00 96.12 117 ILE A N 1
ATOM 920 C CA . ILE A 1 117 ? 6.923 15.521 -8.696 1.00 96.12 117 ILE A CA 1
ATOM 921 C C . ILE A 1 117 ? 8.378 15.788 -8.283 1.00 96.12 117 ILE A C 1
ATOM 923 O O . ILE A 1 117 ? 8.685 16.773 -7.606 1.00 96.12 117 ILE A O 1
ATOM 927 N N . LEU A 1 118 ? 9.271 14.891 -8.682 1.00 93.12 118 LEU A N 1
ATOM 928 C CA . LEU A 1 118 ? 10.696 14.951 -8.395 1.00 93.12 118 LEU A CA 1
ATOM 929 C C . LEU A 1 118 ? 11.486 15.350 -9.652 1.00 93.12 118 LEU A C 1
ATOM 931 O O . LEU A 1 118 ? 11.050 15.079 -10.775 1.00 93.12 118 LEU A O 1
ATOM 935 N N . PRO A 1 119 ? 12.667 15.975 -9.483 1.00 92.75 119 PRO A N 1
ATOM 936 C CA . PRO A 1 119 ? 13.530 16.341 -10.606 1.00 92.75 119 PRO A CA 1
ATOM 937 C C . PRO A 1 119 ? 14.136 15.116 -11.306 1.00 92.75 119 PRO A C 1
ATOM 939 O O . PRO A 1 119 ? 14.502 15.202 -12.476 1.00 92.75 119 PRO A O 1
ATOM 942 N N . THR A 1 120 ? 14.229 13.975 -10.616 1.00 91.81 120 THR A N 1
ATOM 943 C CA . THR A 1 120 ? 14.733 12.722 -11.184 1.00 91.81 120 THR A CA 1
ATOM 944 C C . THR A 1 120 ? 13.816 12.232 -12.302 1.00 91.81 120 THR A C 1
ATOM 946 O O . THR A 1 120 ? 12.602 12.104 -12.121 1.00 91.81 120 THR A O 1
ATOM 949 N N . LYS A 1 121 ? 14.408 11.911 -13.452 1.00 93.06 121 LYS A N 1
ATOM 950 C CA . LYS A 1 121 ? 13.720 11.345 -14.614 1.00 93.06 121 LYS A CA 1
ATOM 951 C C . LYS A 1 121 ? 14.312 9.993 -14.974 1.00 93.06 121 LYS A C 1
ATOM 953 O O . LYS A 1 121 ? 15.502 9.768 -14.766 1.00 93.06 121 LYS A O 1
ATOM 958 N N . TYR A 1 122 ? 13.479 9.119 -15.527 1.00 92.88 122 TYR A N 1
ATOM 959 C CA . TYR A 1 122 ? 13.910 7.819 -16.030 1.00 92.88 122 TYR A CA 1
ATOM 960 C C . TYR A 1 122 ? 13.790 7.747 -17.549 1.00 92.88 122 TYR A C 1
ATOM 962 O O . TYR A 1 122 ? 12.804 8.207 -18.128 1.00 92.88 122 TYR A O 1
ATOM 970 N N . ASN A 1 123 ? 14.783 7.104 -18.161 1.00 93.88 123 ASN A N 1
ATOM 971 C CA . ASN A 1 123 ? 14.801 6.768 -19.577 1.00 93.88 123 ASN A CA 1
ATOM 972 C C . ASN A 1 123 ? 14.894 5.243 -19.722 1.00 93.88 123 ASN A C 1
ATOM 974 O O . ASN A 1 123 ? 15.722 4.601 -19.075 1.00 93.88 123 ASN A O 1
ATOM 978 N N . TYR A 1 124 ? 14.049 4.668 -20.570 1.00 92.31 124 TYR A N 1
ATOM 979 C CA . TYR A 1 124 ? 13.973 3.247 -20.877 1.00 92.31 124 TYR A CA 1
ATOM 980 C C . TYR A 1 124 ? 14.170 3.038 -22.372 1.00 92.31 124 TYR A C 1
ATOM 982 O O . TYR A 1 124 ? 13.343 3.444 -23.185 1.00 92.31 124 TYR A O 1
ATOM 990 N N . TYR A 1 125 ? 15.242 2.335 -22.715 1.00 92.94 125 TYR A N 1
ATOM 991 C CA . TYR A 1 125 ? 15.596 1.960 -24.079 1.00 92.94 125 TYR A CA 1
ATOM 992 C C . TYR A 1 125 ? 15.285 0.471 -24.276 1.00 92.94 125 TYR A C 1
ATOM 994 O O . TYR A 1 125 ? 16.154 -0.390 -24.146 1.00 92.94 125 TYR A O 1
ATOM 1002 N N . ILE A 1 126 ? 14.000 0.143 -24.463 1.00 86.12 126 ILE A N 1
ATOM 1003 C CA . ILE A 1 126 ? 13.525 -1.248 -24.505 1.00 86.12 126 ILE A CA 1
ATOM 1004 C C . ILE A 1 126 ? 13.776 -1.848 -25.893 1.00 86.12 126 ILE A C 1
ATOM 1006 O O . ILE A 1 126 ? 13.024 -1.611 -26.838 1.00 86.12 126 ILE A O 1
ATOM 1010 N N . GLY A 1 127 ? 14.817 -2.676 -25.995 1.00 89.75 127 GLY A N 1
ATOM 1011 C CA . GLY A 1 127 ? 15.217 -3.313 -27.249 1.00 89.75 127 GLY A CA 1
ATOM 1012 C C . GLY A 1 127 ? 15.748 -2.314 -28.284 1.00 89.75 127 GLY A C 1
ATOM 1013 O O . GLY A 1 127 ? 16.084 -1.174 -27.968 1.00 89.75 127 GLY A O 1
ATOM 1014 N N . ASN A 1 128 ? 15.811 -2.755 -29.540 1.00 92.88 128 ASN A N 1
ATOM 1015 C CA . ASN A 1 128 ? 16.445 -2.001 -30.629 1.00 92.88 128 ASN A CA 1
ATOM 1016 C C . ASN A 1 128 ? 15.468 -1.121 -31.430 1.00 92.88 128 ASN A C 1
ATOM 1018 O O . ASN A 1 128 ? 15.842 -0.608 -32.478 1.00 92.88 128 ASN A O 1
ATOM 1022 N N . ASP A 1 129 ? 14.219 -0.984 -30.980 1.00 91.56 129 ASP A N 1
ATOM 1023 C CA . ASP A 1 129 ? 13.181 -0.196 -31.652 1.00 91.56 129 ASP A CA 1
ATOM 1024 C C . ASP A 1 129 ? 12.996 1.153 -30.933 1.00 91.56 129 ASP A C 1
ATOM 1026 O O . ASP A 1 129 ? 12.435 1.169 -29.830 1.00 91.56 129 ASP A O 1
ATOM 1030 N N . PRO A 1 130 ? 13.422 2.285 -31.530 1.00 92.62 130 PRO A N 1
ATOM 1031 C CA . PRO A 1 130 ? 13.278 3.602 -30.919 1.00 92.62 130 PRO A CA 1
ATOM 1032 C C . PRO A 1 130 ? 11.832 3.997 -30.608 1.00 92.62 130 PRO A C 1
ATOM 1034 O O . PRO A 1 130 ? 11.599 4.759 -29.674 1.00 92.62 130 PRO A O 1
ATOM 1037 N N . ALA A 1 131 ? 10.835 3.446 -31.312 1.00 90.94 131 ALA A N 1
ATOM 1038 C CA . ALA A 1 131 ? 9.426 3.709 -31.006 1.00 90.94 131 ALA A CA 1
ATOM 1039 C C . ALA A 1 131 ? 8.995 3.124 -29.643 1.00 90.94 131 ALA A C 1
ATOM 1041 O O . ALA A 1 131 ? 7.986 3.536 -29.057 1.00 90.94 131 ALA A O 1
ATOM 1042 N N . LYS A 1 132 ? 9.765 2.168 -29.110 1.00 88.94 132 LYS A N 1
ATOM 1043 C CA . LYS A 1 132 ? 9.568 1.574 -27.779 1.00 88.94 132 LYS A CA 1
ATOM 1044 C C . LYS A 1 132 ? 10.390 2.260 -26.695 1.00 88.94 132 LYS A C 1
ATOM 1046 O O . LYS A 1 132 ? 10.253 1.909 -25.524 1.00 88.94 132 LYS A O 1
ATOM 1051 N N . TRP A 1 133 ? 11.222 3.232 -27.056 1.00 94.25 133 TRP A N 1
ATOM 1052 C CA . TRP A 1 133 ? 11.959 4.015 -26.079 1.00 94.25 133 TRP A CA 1
ATOM 1053 C C . TRP A 1 133 ? 11.017 4.979 -25.360 1.00 94.25 133 TRP A C 1
ATOM 1055 O O . TRP A 1 133 ? 10.034 5.470 -25.920 1.00 94.25 133 TRP A O 1
ATOM 1065 N N . ARG A 1 134 ? 11.281 5.201 -24.078 1.00 95.31 134 ARG A N 1
ATOM 1066 C CA . ARG A 1 134 ? 10.516 6.105 -23.220 1.00 95.31 134 ARG A CA 1
ATOM 1067 C C . ARG A 1 134 ? 11.500 6.953 -22.451 1.00 95.31 134 ARG A C 1
ATOM 1069 O O . ARG A 1 134 ? 12.275 6.418 -21.671 1.00 95.31 134 ARG A O 1
ATOM 1076 N N . GLU A 1 135 ? 11.479 8.253 -22.672 1.00 94.25 135 GLU A N 1
ATOM 1077 C CA . GLU A 1 135 ? 12.417 9.187 -22.058 1.00 94.25 135 GLU A CA 1
ATOM 1078 C C . GLU A 1 135 ? 11.670 10.204 -21.201 1.00 94.25 135 GLU A C 1
ATOM 1080 O O . GLU A 1 135 ? 10.490 10.472 -21.416 1.00 94.25 135 GLU A O 1
ATOM 1085 N N . GLY A 1 136 ? 12.356 10.779 -20.215 1.00 95.12 136 GLY A N 1
ATOM 1086 C CA . GLY A 1 136 ? 11.809 11.863 -19.406 1.00 95.12 136 GLY A CA 1
ATOM 1087 C C . GLY A 1 136 ? 10.659 11.445 -18.488 1.00 95.12 136 GLY A C 1
ATOM 1088 O O . GLY A 1 136 ? 9.888 12.307 -18.055 1.00 95.12 136 GLY A O 1
ATOM 1089 N N . ILE A 1 137 ? 10.545 10.154 -18.159 1.00 96.81 137 ILE A N 1
ATOM 1090 C CA . ILE A 1 137 ? 9.457 9.637 -17.325 1.00 96.81 137 ILE A CA 1
ATOM 1091 C C . ILE A 1 137 ? 9.528 10.290 -15.949 1.00 96.81 137 ILE A C 1
ATOM 1093 O O . ILE A 1 137 ? 10.578 10.308 -15.297 1.00 96.81 137 ILE A O 1
ATOM 1097 N N . SER A 1 138 ? 8.396 10.843 -15.519 1.00 97.06 138 SER A N 1
ATOM 1098 C CA . SER A 1 138 ? 8.268 11.528 -14.238 1.00 97.06 138 SER A CA 1
ATOM 1099 C C . SER A 1 138 ? 8.355 10.567 -13.061 1.00 97.06 138 SER A C 1
ATOM 1101 O O . SER A 1 138 ? 7.854 9.441 -13.104 1.00 97.06 138 SER A O 1
ATOM 1103 N N . THR A 1 139 ? 8.955 11.067 -11.983 1.00 96.50 139 THR A N 1
ATOM 1104 C CA . THR A 1 139 ? 8.973 10.395 -10.689 1.00 96.50 139 THR A CA 1
ATOM 1105 C C . THR A 1 139 ? 8.300 11.263 -9.630 1.00 96.50 139 THR A C 1
ATOM 1107 O O . THR A 1 139 ? 8.233 12.486 -9.771 1.00 96.50 139 THR A O 1
ATOM 1110 N N . TYR A 1 140 ? 7.761 10.630 -8.593 1.00 96.69 140 TYR A N 1
ATOM 1111 C CA . TYR A 1 140 ? 6.894 11.259 -7.597 1.00 96.69 140 TYR A CA 1
ATOM 1112 C C . TYR A 1 140 ? 7.263 10.814 -6.183 1.00 96.69 140 TYR A C 1
ATOM 1114 O O . TYR A 1 140 ? 7.843 9.744 -5.995 1.00 96.69 140 TYR A O 1
ATOM 1122 N N . LYS A 1 141 ? 6.903 11.631 -5.188 1.00 94.62 141 LYS A N 1
ATOM 1123 C CA . LYS A 1 141 ? 7.108 11.337 -3.759 1.00 94.62 141 LYS A CA 1
ATOM 1124 C C . LYS A 1 141 ? 6.023 10.458 -3.149 1.00 94.62 141 LYS A C 1
ATOM 1126 O O . LYS A 1 141 ? 6.287 9.805 -2.146 1.00 94.62 141 LYS A O 1
ATOM 1131 N N . THR A 1 142 ? 4.823 10.478 -3.724 1.00 95.81 142 THR A N 1
ATOM 1132 C CA . THR A 1 142 ? 3.636 9.860 -3.126 1.00 95.81 142 THR A CA 1
ATOM 1133 C C . THR A 1 142 ? 2.737 9.267 -4.199 1.00 95.81 142 THR A C 1
ATOM 1135 O O . THR A 1 142 ? 2.532 9.906 -5.234 1.00 95.81 142 THR A O 1
ATOM 1138 N N . ILE A 1 143 ? 2.135 8.113 -3.908 1.00 97.94 143 ILE A N 1
ATOM 1139 C CA . ILE A 1 143 ? 0.983 7.556 -4.629 1.00 97.94 143 ILE A CA 1
ATOM 1140 C C . ILE A 1 143 ? -0.245 7.611 -3.724 1.00 97.94 143 ILE A C 1
ATOM 1142 O O . ILE A 1 143 ? -0.158 7.305 -2.537 1.00 97.94 143 ILE A O 1
ATOM 1146 N N . LYS A 1 144 ? -1.397 7.990 -4.273 1.00 97.75 144 LYS A N 1
ATOM 1147 C CA . LYS A 1 144 ? -2.658 8.082 -3.540 1.00 97.75 144 LYS A CA 1
ATOM 1148 C C . LYS A 1 144 ? -3.749 7.294 -4.253 1.00 97.75 144 LYS A C 1
ATOM 1150 O O . LYS A 1 144 ? -4.012 7.528 -5.426 1.00 97.75 144 LYS A O 1
ATOM 1155 N N . TYR A 1 145 ? -4.404 6.399 -3.527 1.00 97.69 145 TYR A N 1
ATOM 1156 C CA . TYR A 1 145 ? -5.678 5.799 -3.905 1.00 97.69 145 TYR A CA 1
ATOM 1157 C C . TYR A 1 145 ? -6.792 6.608 -3.242 1.00 97.69 145 TYR A C 1
ATOM 1159 O O . TYR A 1 145 ? -6.890 6.651 -2.015 1.00 97.69 145 TYR A O 1
ATOM 1167 N N . THR A 1 146 ? -7.614 7.275 -4.042 1.00 96.00 146 THR A N 1
ATOM 1168 C CA . THR A 1 146 ? -8.721 8.099 -3.552 1.00 96.00 146 THR A CA 1
ATOM 1169 C C . THR A 1 146 ? -10.001 7.286 -3.468 1.00 96.00 146 THR A C 1
ATOM 1171 O O . THR A 1 146 ? -10.382 6.618 -4.431 1.00 96.00 146 THR A O 1
ATOM 1174 N N . GLU A 1 147 ? -10.669 7.386 -2.320 1.00 94.56 147 GLU A N 1
ATOM 1175 C CA . GLU A 1 147 ? -11.897 6.666 -1.992 1.00 94.56 147 GLU A CA 1
ATOM 1176 C C . GLU A 1 147 ? -11.824 5.175 -2.311 1.00 94.56 147 GLU A C 1
ATOM 1178 O O . GLU A 1 147 ? -12.710 4.612 -2.959 1.00 94.56 147 GLU A O 1
ATOM 1183 N N . ILE A 1 148 ? -10.742 4.537 -1.863 1.00 96.12 148 ILE A N 1
ATOM 1184 C CA . ILE A 1 148 ? -10.562 3.090 -1.984 1.00 96.12 148 ILE A CA 1
ATOM 1185 C C . ILE A 1 148 ? -11.694 2.334 -1.268 1.00 96.12 148 ILE A C 1
ATOM 1187 O O . ILE A 1 148 ? -12.181 1.325 -1.777 1.00 96.12 148 ILE A O 1
ATOM 1191 N N . TYR A 1 149 ? -12.189 2.905 -0.167 1.00 95.81 149 TYR A N 1
ATOM 1192 C CA . TYR A 1 149 ? -13.504 2.633 0.412 1.00 95.81 149 TYR A CA 1
ATOM 1193 C C . TYR A 1 149 ? -14.284 3.950 0.531 1.00 95.81 149 TYR A C 1
ATOM 1195 O O . TYR A 1 149 ? -13.734 5.036 0.316 1.00 95.81 149 TYR A O 1
ATOM 1203 N N . GLU A 1 150 ? -15.575 3.875 0.854 1.00 95.00 150 GLU A N 1
ATOM 1204 C CA . GLU A 1 150 ? -16.381 5.071 1.114 1.00 95.00 150 GLU A CA 1
ATOM 1205 C C . GLU A 1 150 ? -15.732 5.924 2.209 1.00 95.00 150 GLU A C 1
ATOM 1207 O O . GLU A 1 150 ? -15.458 5.442 3.303 1.00 95.00 150 GLU A O 1
ATOM 1212 N N . ASN A 1 151 ? -15.441 7.186 1.883 1.00 94.75 151 ASN A N 1
ATOM 1213 C CA . ASN A 1 151 ? -14.747 8.128 2.757 1.00 94.75 151 ASN A CA 1
ATOM 1214 C C . ASN A 1 151 ? -13.347 7.691 3.238 1.00 94.75 151 ASN A C 1
ATOM 1216 O O . ASN A 1 151 ? -12.862 8.233 4.224 1.00 94.75 151 ASN A O 1
ATOM 1220 N N . ILE A 1 152 ? -12.648 6.787 2.541 1.00 95.00 152 ILE A N 1
ATOM 1221 C CA . ILE A 1 152 ? -11.296 6.346 2.935 1.00 95.00 152 ILE A CA 1
ATOM 1222 C C . ILE A 1 152 ? -10.326 6.451 1.763 1.00 95.00 152 ILE A C 1
ATOM 1224 O O . ILE A 1 152 ? -10.564 5.872 0.706 1.00 95.00 152 ILE A O 1
ATOM 1228 N N . ASP A 1 153 ? -9.211 7.145 1.968 1.00 95.81 153 ASP A N 1
ATOM 1229 C CA . ASP A 1 153 ? -8.089 7.198 1.028 1.00 95.81 153 ASP A CA 1
ATOM 1230 C C . ASP A 1 153 ? -6.937 6.301 1.529 1.00 95.81 153 ASP A C 1
ATOM 1232 O O . ASP A 1 153 ? -6.806 6.053 2.726 1.00 95.81 153 ASP A O 1
ATOM 1236 N N . LEU A 1 154 ? -6.068 5.841 0.626 1.00 95.81 154 LEU A N 1
ATOM 1237 C CA . LEU A 1 154 ? -4.791 5.199 0.964 1.00 95.81 154 LEU A CA 1
ATOM 1238 C C . LEU A 1 154 ? -3.656 6.016 0.343 1.00 95.81 154 LEU A C 1
ATOM 1240 O O . LEU A 1 154 ? -3.622 6.212 -0.871 1.00 95.81 154 LEU A O 1
ATOM 1244 N N . LYS A 1 155 ? -2.727 6.500 1.162 1.00 95.69 155 LYS A N 1
ATOM 1245 C CA . LYS A 1 155 ? -1.572 7.296 0.737 1.00 95.69 155 LYS A CA 1
ATOM 1246 C C . LYS A 1 155 ? -0.302 6.500 0.973 1.00 95.69 155 LYS A C 1
ATOM 1248 O O . LYS A 1 155 ? -0.135 5.941 2.039 1.00 95.69 155 LYS A O 1
ATOM 1253 N N . ILE A 1 156 ? 0.595 6.462 0.001 1.00 94.75 156 ILE A N 1
ATOM 1254 C CA . ILE A 1 156 ? 1.796 5.628 0.018 1.00 94.75 156 ILE A CA 1
ATOM 1255 C C . ILE A 1 156 ? 2.993 6.520 -0.259 1.00 94.75 156 ILE A C 1
ATOM 1257 O O . ILE A 1 156 ? 2.968 7.305 -1.209 1.00 94.75 156 ILE A O 1
ATOM 1261 N N . TYR A 1 157 ? 4.028 6.413 0.564 1.00 92.62 157 TYR A N 1
ATOM 1262 C CA . TYR A 1 157 ? 5.209 7.263 0.489 1.00 92.62 157 TYR A CA 1
ATOM 1263 C C . TYR A 1 157 ? 6.463 6.515 0.957 1.00 92.62 157 TYR A C 1
ATOM 1265 O O . TYR A 1 157 ? 6.401 5.402 1.473 1.00 92.62 157 TYR A O 1
ATOM 1273 N N . GLY A 1 158 ? 7.628 7.113 0.724 1.00 86.62 158 GLY A N 1
ATOM 1274 C CA . GLY A 1 158 ? 8.899 6.594 1.215 1.00 86.62 158 GLY A CA 1
ATOM 1275 C C . GLY A 1 158 ? 9.327 7.239 2.529 1.00 86.62 158 GLY A C 1
ATOM 1276 O O . GLY A 1 158 ? 9.338 8.466 2.621 1.00 86.62 158 GLY A O 1
ATOM 1277 N N . ASN A 1 159 ? 9.780 6.440 3.493 1.00 79.31 159 ASN A N 1
ATOM 1278 C CA . ASN A 1 159 ? 10.451 6.894 4.711 1.00 79.31 159 ASN A CA 1
ATOM 1279 C C . ASN A 1 159 ? 11.785 6.153 4.880 1.00 79.31 159 ASN A C 1
ATOM 1281 O O . ASN A 1 159 ? 11.805 4.937 5.029 1.00 79.31 159 ASN A O 1
ATOM 1285 N N . ASN A 1 160 ? 12.924 6.851 4.803 1.00 72.12 160 ASN A N 1
ATOM 1286 C CA . ASN A 1 160 ? 14.260 6.233 4.900 1.00 72.12 160 ASN A CA 1
ATOM 1287 C C . ASN A 1 160 ? 14.446 4.984 4.005 1.00 72.12 160 ASN A C 1
ATOM 1289 O O . ASN A 1 160 ? 15.064 3.999 4.406 1.00 72.12 160 ASN A O 1
ATOM 1293 N N . ARG A 1 161 ? 13.911 5.033 2.772 1.00 72.44 161 ARG A N 1
ATOM 1294 C CA . ARG A 1 161 ? 13.881 3.938 1.773 1.00 72.44 161 ARG A CA 1
ATOM 1295 C C . ARG A 1 161 ? 12.951 2.762 2.097 1.00 72.44 161 ARG A C 1
ATOM 1297 O O . ARG A 1 161 ? 12.933 1.794 1.343 1.00 72.44 161 ARG A O 1
ATOM 1304 N N . GLN A 1 162 ? 12.181 2.843 3.174 1.00 78.06 162 GLN A N 1
ATOM 1305 C CA . GLN A 1 162 ? 11.089 1.924 3.468 1.00 78.06 162 GLN A CA 1
ATOM 1306 C C . GLN A 1 162 ? 9.804 2.470 2.850 1.00 78.06 162 GLN A C 1
ATOM 1308 O O . GLN A 1 162 ? 9.559 3.677 2.867 1.00 78.06 162 GLN A O 1
ATOM 1313 N N . LEU A 1 163 ? 9.019 1.583 2.250 1.00 86.62 163 LEU A N 1
ATOM 1314 C CA . LEU A 1 163 ? 7.689 1.917 1.770 1.00 86.62 163 LEU A CA 1
ATOM 1315 C C . LEU A 1 163 ? 6.745 1.948 2.972 1.00 86.62 163 LEU A C 1
ATOM 1317 O O . LEU A 1 163 ? 6.602 0.937 3.655 1.00 86.62 163 LEU A O 1
ATOM 1321 N N . GLU A 1 164 ? 6.091 3.079 3.189 1.00 88.25 164 GLU A N 1
ATOM 1322 C CA . GLU A 1 164 ? 5.058 3.243 4.207 1.00 88.25 164 GLU A CA 1
ATOM 1323 C C . GLU A 1 164 ? 3.737 3.624 3.539 1.00 88.25 164 GLU A C 1
ATOM 1325 O O . GLU A 1 164 ? 3.697 4.101 2.396 1.00 88.25 164 GLU A O 1
ATOM 1330 N N . TYR A 1 165 ? 2.638 3.422 4.258 1.00 91.31 165 TYR A N 1
ATOM 1331 C CA . TYR A 1 165 ? 1.340 3.916 3.839 1.00 91.31 165 TYR A CA 1
ATOM 1332 C C . TYR A 1 165 ? 0.525 4.420 5.021 1.00 91.31 165 TYR A C 1
ATOM 1334 O O . TYR A 1 165 ? 0.619 3.874 6.113 1.00 91.31 165 TYR A O 1
ATOM 1342 N N . ASP A 1 166 ? -0.320 5.407 4.746 1.00 91.75 166 ASP A N 1
ATOM 1343 C CA . ASP A 1 166 ? -1.384 5.880 5.617 1.00 91.75 166 ASP A CA 1
ATOM 1344 C C . ASP A 1 166 ? -2.730 5.449 5.037 1.00 91.75 166 ASP A C 1
ATOM 1346 O O . ASP A 1 166 ? -3.063 5.764 3.889 1.00 91.75 166 ASP A O 1
ATOM 1350 N N . VAL A 1 167 ? -3.551 4.794 5.849 1.00 93.62 167 VAL A N 1
ATOM 1351 C CA . VAL A 1 167 ? -5.002 4.752 5.624 1.00 93.62 167 VAL A CA 1
ATOM 1352 C C . VAL A 1 167 ? -5.572 6.046 6.187 1.00 93.62 167 VAL A C 1
ATOM 1354 O O . VAL A 1 167 ? -5.302 6.342 7.338 1.00 93.62 167 VAL A O 1
ATOM 1357 N N . ILE A 1 168 ? -6.316 6.826 5.405 1.00 93.19 168 ILE A N 1
ATOM 1358 C CA . ILE A 1 168 ? -6.878 8.116 5.832 1.00 93.19 168 ILE A CA 1
ATOM 1359 C C . ILE A 1 168 ? -8.397 7.991 5.839 1.00 93.19 168 ILE A C 1
ATOM 1361 O O . ILE A 1 168 ? -9.019 7.930 4.778 1.00 93.19 168 ILE A O 1
ATOM 1365 N N . VAL A 1 169 ? -9.000 7.976 7.025 1.00 91.56 169 VAL A N 1
ATOM 1366 C CA . VAL A 1 169 ? -10.454 7.889 7.195 1.00 91.56 169 VAL A CA 1
ATOM 1367 C C . VAL A 1 169 ? -11.018 9.308 7.261 1.00 91.56 169 VAL A C 1
ATOM 1369 O O . VAL A 1 169 ? -10.837 10.030 8.234 1.00 91.56 169 VAL A O 1
ATOM 1372 N N . LYS A 1 170 ? -11.684 9.760 6.202 1.00 91.50 170 LYS A N 1
ATOM 1373 C CA . LYS A 1 170 ? -12.362 11.065 6.171 1.00 91.50 170 LYS A CA 1
ATOM 1374 C C . LYS A 1 170 ? -13.609 11.024 7.080 1.00 91.50 170 LYS A C 1
ATOM 1376 O O . LYS A 1 170 ? -14.073 9.930 7.407 1.00 91.50 170 LYS A O 1
ATOM 1381 N N . PRO A 1 171 ? -14.174 12.181 7.481 1.00 88.62 171 PRO A N 1
ATOM 1382 C CA . PRO A 1 171 ? -15.412 12.216 8.263 1.00 88.62 171 PRO A CA 1
ATOM 1383 C C . PRO A 1 171 ? -16.507 11.329 7.656 1.00 88.62 171 PRO A C 1
ATOM 1385 O O . PRO A 1 171 ? -16.711 11.336 6.441 1.00 88.62 171 PRO A O 1
ATOM 1388 N N . GLY A 1 172 ? -17.180 10.546 8.503 1.00 88.19 172 GLY A N 1
ATOM 1389 C CA . GLY A 1 172 ? -18.191 9.569 8.081 1.00 88.19 172 GLY A CA 1
ATOM 1390 C C . GLY A 1 172 ? -17.647 8.270 7.466 1.00 88.19 172 GLY A C 1
ATOM 1391 O O . GLY A 1 172 ? -18.441 7.431 7.051 1.00 88.19 172 GLY A O 1
ATOM 1392 N N . GLY A 1 173 ? -16.327 8.080 7.381 1.00 91.12 173 GLY A N 1
ATOM 1393 C CA . GLY A 1 173 ? -15.724 6.804 6.994 1.00 91.12 173 GLY A CA 1
ATOM 1394 C C . GLY A 1 173 ? -15.696 5.797 8.144 1.00 91.12 173 GLY A C 1
ATOM 1395 O O . GLY A 1 173 ? -15.477 6.165 9.299 1.00 91.12 173 GLY A O 1
ATOM 1396 N N . ASP A 1 174 ? -15.883 4.519 7.813 1.00 88.81 17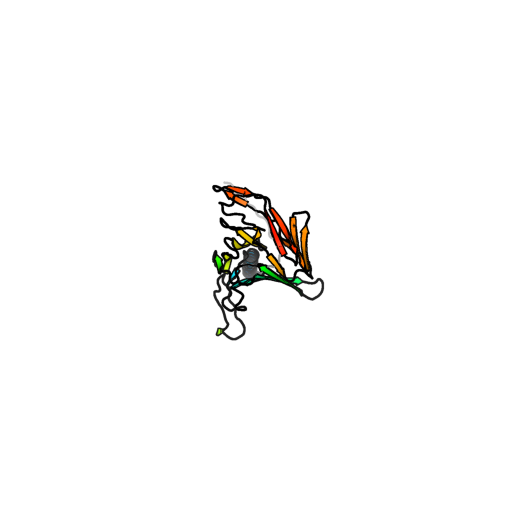4 ASP A N 1
ATOM 1397 C CA . ASP A 1 174 ? -15.800 3.407 8.764 1.00 88.81 174 ASP A CA 1
ATOM 1398 C C . ASP A 1 174 ? -14.446 2.679 8.636 1.00 88.81 174 ASP A C 1
ATOM 1400 O O . ASP A 1 174 ? -14.226 1.958 7.657 1.00 88.81 174 ASP A O 1
ATOM 1404 N N . PRO A 1 175 ? -13.532 2.798 9.615 1.00 87.62 175 PRO A N 1
ATOM 1405 C CA . PRO A 1 175 ? -12.248 2.105 9.581 1.00 87.62 175 PRO A CA 1
ATOM 1406 C C . PRO A 1 175 ? -12.382 0.577 9.517 1.00 87.62 175 PRO A C 1
ATOM 1408 O O . PRO A 1 175 ? -11.502 -0.084 8.964 1.00 87.62 175 PRO A O 1
ATOM 1411 N N . ALA A 1 176 ? -13.471 0.002 10.043 1.00 88.62 176 ALA A N 1
ATOM 1412 C CA . ALA A 1 176 ? -13.709 -1.441 10.014 1.00 88.62 176 ALA A CA 1
ATOM 1413 C C . ALA A 1 176 ? -14.033 -1.964 8.599 1.00 88.62 176 ALA A C 1
ATOM 1415 O O . ALA A 1 176 ? -13.952 -3.174 8.341 1.00 88.62 176 ALA A O 1
ATOM 1416 N N . ALA A 1 177 ? -14.359 -1.068 7.658 1.00 93.44 177 ALA A N 1
ATOM 1417 C CA . ALA A 1 177 ? -14.476 -1.401 6.242 1.00 93.44 177 ALA A CA 1
ATOM 1418 C C . ALA A 1 177 ? -13.117 -1.763 5.620 1.00 93.44 177 ALA A C 1
ATOM 1420 O O . ALA A 1 177 ? -13.069 -2.531 4.658 1.00 93.44 177 ALA A O 1
ATOM 1421 N N . VAL A 1 178 ? -12.011 -1.259 6.182 1.00 95.06 178 VAL A N 1
ATOM 1422 C CA . VAL A 1 178 ? -10.665 -1.487 5.656 1.00 95.06 178 VAL A CA 1
ATOM 1423 C C . VAL A 1 178 ? -10.237 -2.916 5.939 1.00 95.06 178 VAL A C 1
ATOM 1425 O O . VAL A 1 178 ? -9.910 -3.289 7.069 1.00 95.06 178 VAL A O 1
ATOM 1428 N N . LYS A 1 179 ? -10.238 -3.732 4.886 1.00 96.81 179 LYS A N 1
ATOM 1429 C CA . LYS A 1 179 ? -9.826 -5.131 4.938 1.00 96.81 179 LYS A CA 1
ATOM 1430 C C . LYS A 1 179 ? -8.760 -5.367 3.890 1.00 96.81 179 LYS A C 1
ATOM 1432 O O . LYS A 1 179 ? -8.999 -5.247 2.691 1.00 96.81 179 LYS A O 1
ATOM 1437 N N . PHE A 1 180 ? -7.576 -5.716 4.353 1.00 97.12 180 PHE A N 1
ATOM 1438 C CA . PHE A 1 180 ? -6.444 -6.011 3.493 1.00 97.12 180 PHE A CA 1
ATOM 1439 C C . PHE A 1 180 ? -6.151 -7.500 3.519 1.00 97.12 180 PHE A C 1
ATOM 1441 O O . PHE A 1 180 ? -6.338 -8.149 4.548 1.00 97.12 180 PHE A O 1
ATOM 1448 N N . LYS A 1 181 ? -5.726 -8.044 2.379 1.00 98.06 181 LYS A N 1
ATOM 1449 C CA . LYS A 1 181 ? -5.338 -9.446 2.237 1.00 98.06 181 LYS A CA 1
ATOM 1450 C C . LYS A 1 181 ? -3.951 -9.543 1.630 1.00 98.06 181 LYS A C 1
ATOM 1452 O O . LYS A 1 181 ? -3.678 -8.888 0.632 1.00 98.06 181 LYS A O 1
ATOM 1457 N N . TYR A 1 182 ? -3.118 -10.410 2.192 1.00 97.38 182 TYR A N 1
ATOM 1458 C CA . TYR A 1 182 ? -1.827 -10.771 1.618 1.00 97.38 182 TYR A CA 1
ATOM 1459 C C . TYR A 1 182 ? -1.924 -12.119 0.895 1.00 97.38 182 TYR A C 1
ATOM 1461 O O . TYR A 1 182 ? -1.834 -13.189 1.497 1.00 97.38 182 TYR A O 1
ATOM 1469 N N . GLU A 1 183 ? -2.113 -12.075 -0.420 1.00 97.81 183 GLU A N 1
ATOM 1470 C CA . GLU A 1 183 ? -2.068 -13.252 -1.290 1.00 97.81 183 GLU A CA 1
ATOM 1471 C C . GLU A 1 183 ? -0.613 -13.607 -1.614 1.00 97.81 183 GLU A C 1
ATOM 1473 O O . GLU A 1 183 ? 0.168 -12.738 -1.997 1.00 97.81 183 GLU A O 1
ATOM 1478 N N . GLY A 1 184 ? -0.246 -14.882 -1.469 1.00 95.88 184 GLY A N 1
ATOM 1479 C CA . GLY A 1 184 ? 1.146 -15.344 -1.578 1.00 95.88 184 GLY A CA 1
ATOM 1480 C C . GLY A 1 184 ? 1.886 -15.425 -0.237 1.00 95.88 184 GLY A C 1
ATOM 1481 O O . GLY A 1 184 ? 2.984 -15.972 -0.187 1.00 95.88 184 GLY A O 1
ATOM 1482 N N . ALA A 1 185 ? 1.276 -14.952 0.856 1.00 97.00 185 ALA A N 1
ATOM 1483 C CA . ALA A 1 185 ? 1.743 -15.246 2.207 1.00 97.00 185 ALA A CA 1
ATOM 1484 C C . ALA A 1 185 ? 1.333 -16.661 2.643 1.00 97.00 185 ALA A C 1
ATOM 1486 O O . ALA A 1 185 ? 0.239 -17.125 2.317 1.00 97.00 185 ALA A O 1
ATOM 1487 N N . GLU A 1 186 ? 2.189 -17.320 3.424 1.00 97.44 186 GLU A N 1
ATOM 1488 C CA . GLU A 1 186 ? 1.872 -18.581 4.100 1.00 97.44 186 GLU A CA 1
ATOM 1489 C C . GLU A 1 186 ? 0.897 -18.339 5.257 1.00 97.44 186 GLU A C 1
ATOM 1491 O O . GLU A 1 186 ? -0.096 -19.049 5.403 1.00 97.44 186 GLU A O 1
ATOM 1496 N N . SER A 1 187 ? 1.165 -17.317 6.073 1.00 97.69 187 SER A N 1
ATOM 1497 C CA . SER A 1 187 ? 0.366 -16.990 7.254 1.00 97.69 187 SER A CA 1
ATOM 1498 C C . SER A 1 187 ? 0.584 -15.552 7.711 1.00 97.69 187 SER A C 1
ATOM 1500 O O . SER A 1 187 ? 1.654 -14.982 7.486 1.00 97.69 187 SER A O 1
ATOM 1502 N N . LEU A 1 188 ? -0.394 -15.011 8.440 1.00 98.19 188 LEU A N 1
ATOM 1503 C CA . LEU A 1 188 ? -0.265 -13.772 9.206 1.00 98.19 188 LEU A CA 1
ATOM 1504 C C . LEU A 1 188 ? -0.283 -14.053 10.711 1.00 98.19 188 LEU A C 1
ATOM 1506 O O . LEU 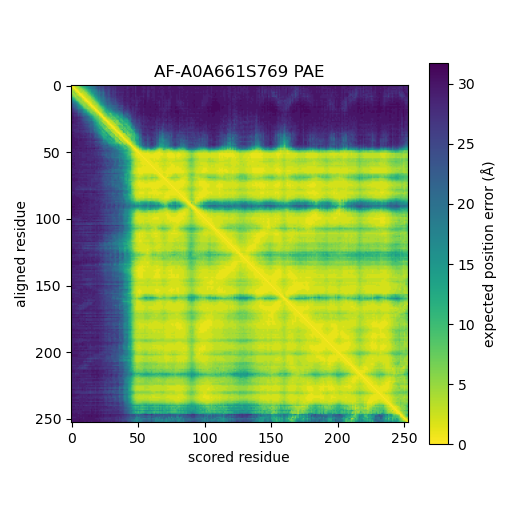A 1 188 ? -1.058 -14.892 11.173 1.00 98.19 188 LEU A O 1
ATOM 1510 N N . ALA A 1 189 ? 0.526 -13.319 11.470 1.00 97.88 189 ALA A N 1
ATOM 1511 C CA . ALA A 1 189 ? 0.519 -13.327 12.931 1.00 97.88 189 ALA A CA 1
ATOM 1512 C C . ALA A 1 189 ? 0.713 -11.905 13.475 1.00 97.88 189 ALA A C 1
ATOM 1514 O O . ALA A 1 189 ? 1.315 -11.069 12.811 1.00 97.88 189 ALA A O 1
ATOM 1515 N N . VAL A 1 190 ? 0.217 -11.630 14.681 1.00 97.69 190 VAL A N 1
ATOM 1516 C CA . VAL A 1 190 ? 0.561 -10.409 15.424 1.00 97.69 190 VAL A CA 1
ATOM 1517 C C . VAL A 1 190 ? 1.462 -10.824 16.576 1.00 97.69 190 VAL A C 1
ATOM 1519 O O . VAL A 1 190 ? 1.073 -11.676 17.377 1.00 97.69 190 VAL A O 1
ATOM 1522 N N . ASN A 1 191 ? 2.672 -10.275 16.631 1.00 96.00 191 ASN A N 1
ATOM 1523 C CA . ASN A 1 191 ? 3.644 -10.639 17.659 1.00 96.00 191 ASN A CA 1
ATOM 1524 C C . ASN A 1 191 ? 3.383 -9.905 18.988 1.00 96.00 191 ASN A C 1
ATOM 1526 O O . ASN A 1 191 ? 2.480 -9.076 19.104 1.00 96.00 191 ASN A O 1
ATOM 1530 N N . ALA A 1 192 ? 4.191 -10.196 20.012 1.00 95.50 192 ALA A N 1
ATOM 1531 C CA . ALA A 1 192 ? 4.039 -9.592 21.340 1.00 95.50 192 ALA A CA 1
ATOM 1532 C C . ALA A 1 192 ? 4.239 -8.059 21.358 1.00 95.50 192 ALA A C 1
ATOM 1534 O O . ALA A 1 192 ? 3.773 -7.401 22.285 1.00 95.50 192 ALA A O 1
ATOM 1535 N N . GLY A 1 193 ? 4.912 -7.491 20.349 1.00 94.38 193 GLY A N 1
ATOM 1536 C CA . GLY A 1 193 ? 5.068 -6.046 20.159 1.00 94.38 193 GLY A CA 1
ATOM 1537 C C . GLY A 1 193 ? 3.879 -5.375 19.459 1.00 94.38 193 GLY A C 1
ATOM 1538 O O . GLY A 1 193 ? 3.837 -4.147 19.362 1.00 94.38 193 GLY A O 1
ATOM 1539 N N . GLY A 1 194 ? 2.901 -6.156 18.989 1.00 95.12 194 GLY A N 1
ATOM 1540 C CA . GLY A 1 194 ? 1.765 -5.668 18.207 1.00 95.12 194 GLY A CA 1
ATOM 1541 C C . GLY A 1 194 ? 2.071 -5.472 16.719 1.00 95.12 194 GLY A C 1
ATOM 1542 O O . GLY A 1 194 ? 1.256 -4.877 16.015 1.00 95.12 194 GLY A O 1
ATOM 1543 N N . GLU A 1 195 ? 3.219 -5.956 16.244 1.00 95.69 195 GLU A N 1
ATOM 1544 C CA . GLU A 1 195 ? 3.627 -5.881 14.841 1.00 95.69 195 GLU A CA 1
ATOM 1545 C C . GLU A 1 195 ? 2.990 -7.029 14.052 1.00 95.69 195 GLU A C 1
ATOM 1547 O O . GLU A 1 195 ? 2.812 -8.134 14.574 1.00 95.69 195 GLU A O 1
ATOM 1552 N N . LEU A 1 196 ? 2.653 -6.779 12.787 1.00 95.69 196 LEU A N 1
ATOM 1553 C CA . LEU A 1 196 ? 2.115 -7.791 11.884 1.00 95.69 196 LEU A CA 1
ATOM 1554 C C . LEU A 1 196 ? 3.268 -8.516 11.185 1.00 95.69 196 LEU A C 1
ATOM 1556 O O . LEU A 1 196 ? 4.011 -7.926 10.398 1.00 95.69 196 LEU A O 1
ATOM 1560 N N . GLU A 1 197 ? 3.382 -9.812 11.444 1.00 97.56 197 GLU A N 1
ATOM 1561 C CA . GLU A 1 197 ? 4.329 -10.708 10.796 1.00 97.56 197 GLU A CA 1
ATOM 1562 C C . GLU A 1 197 ? 3.659 -11.392 9.603 1.00 97.56 197 GLU A C 1
ATOM 1564 O O . GLU A 1 197 ? 2.675 -12.124 9.745 1.00 97.56 197 GLU A O 1
ATOM 1569 N N . ILE A 1 198 ? 4.204 -11.159 8.413 1.00 96.62 198 ILE A N 1
ATOM 1570 C CA . ILE A 1 198 ? 3.733 -11.732 7.153 1.00 96.62 198 ILE A CA 1
ATOM 1571 C C . ILE A 1 198 ? 4.742 -12.797 6.743 1.00 96.62 198 ILE A C 1
ATOM 1573 O O . ILE A 1 198 ? 5.829 -12.489 6.241 1.00 96.62 198 ILE A O 1
ATOM 1577 N N . LYS A 1 199 ? 4.399 -14.062 6.987 1.00 97.31 199 LYS A N 1
ATOM 1578 C CA . LYS A 1 199 ? 5.270 -15.192 6.668 1.00 97.31 199 LYS A CA 1
ATOM 1579 C C . LYS A 1 199 ? 5.171 -15.531 5.184 1.00 97.31 199 LYS A C 1
ATOM 1581 O O . LYS A 1 199 ? 4.075 -15.688 4.651 1.00 97.31 199 LYS A O 1
ATOM 1586 N N . LEU A 1 200 ? 6.316 -15.669 4.534 1.00 94.69 200 LEU A N 1
ATOM 1587 C CA . LEU A 1 200 ? 6.480 -16.054 3.134 1.00 94.69 200 LEU A CA 1
ATOM 1588 C C . LEU A 1 200 ? 7.340 -17.322 3.054 1.00 94.69 200 LEU A C 1
ATOM 1590 O O . LEU A 1 200 ? 8.031 -17.671 4.014 1.00 94.69 200 LEU A O 1
ATOM 1594 N N . ASN A 1 201 ? 7.383 -17.953 1.880 1.00 92.81 201 ASN A N 1
ATOM 1595 C CA . ASN A 1 201 ? 8.158 -19.180 1.663 1.00 92.81 201 ASN A CA 1
ATOM 1596 C C . ASN A 1 201 ? 9.645 -19.017 2.016 1.00 92.81 201 ASN A C 1
ATOM 1598 O O . ASN A 1 201 ? 10.274 -19.947 2.519 1.00 92.81 201 ASN A O 1
ATOM 1602 N N . HIS A 1 202 ? 10.231 -17.845 1.745 1.00 91.12 202 HIS A N 1
ATOM 1603 C CA . HIS A 1 202 ? 11.670 -17.628 1.912 1.00 91.12 202 HIS A CA 1
ATOM 1604 C C . HIS A 1 202 ? 12.018 -16.642 3.038 1.00 91.12 202 HIS A C 1
ATOM 1606 O O . HIS A 1 202 ? 13.153 -16.157 3.100 1.00 91.12 202 HIS A O 1
ATOM 1612 N N . GLY A 1 203 ? 11.062 -16.306 3.919 1.00 89.12 203 GLY A N 1
ATOM 1613 C CA . GLY A 1 203 ? 11.260 -15.484 5.128 1.00 89.12 203 GLY A CA 1
ATOM 1614 C C . GLY A 1 203 ? 10.053 -14.610 5.476 1.00 89.12 203 GLY A C 1
ATOM 1615 O O . GLY A 1 203 ? 8.948 -14.903 5.048 1.00 89.12 203 GLY A O 1
ATOM 1616 N N . THR A 1 204 ? 10.255 -13.526 6.224 1.00 92.38 204 THR A N 1
ATOM 1617 C CA . THR A 1 204 ? 9.149 -12.780 6.854 1.00 92.38 204 THR A CA 1
ATOM 1618 C C . THR A 1 204 ? 9.252 -11.282 6.578 1.00 92.38 204 THR A C 1
ATOM 1620 O O . THR A 1 204 ? 10.349 -10.726 6.618 1.00 92.38 204 THR A O 1
ATOM 1623 N N . ILE A 1 205 ? 8.116 -10.628 6.321 1.00 91.69 205 ILE A N 1
ATOM 1624 C CA . ILE A 1 205 ? 7.991 -9.163 6.367 1.00 91.69 205 ILE A CA 1
ATOM 1625 C C . ILE A 1 205 ? 7.385 -8.786 7.717 1.00 91.69 205 ILE A C 1
ATOM 1627 O O . ILE A 1 205 ? 6.419 -9.411 8.149 1.00 91.69 205 ILE A O 1
ATOM 1631 N N . ILE A 1 206 ? 7.935 -7.758 8.359 1.00 92.12 206 ILE A N 1
ATOM 1632 C CA . ILE A 1 2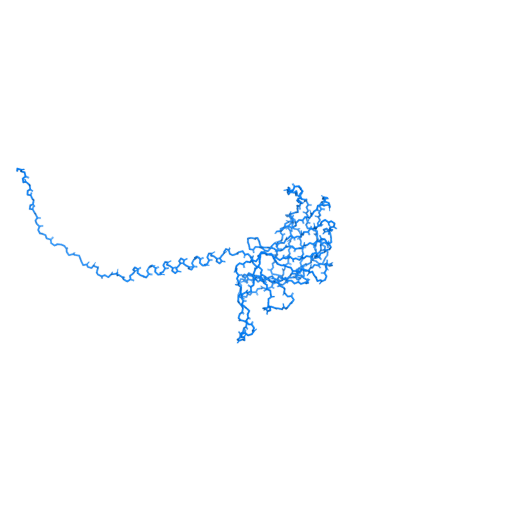06 ? 7.381 -7.181 9.584 1.00 92.12 206 ILE A CA 1
ATOM 1633 C C . ILE A 1 206 ? 6.812 -5.813 9.246 1.00 92.12 206 ILE A C 1
ATOM 1635 O O . ILE A 1 206 ? 7.521 -4.954 8.720 1.00 92.12 206 ILE A O 1
ATOM 1639 N N . GLN A 1 207 ? 5.538 -5.617 9.556 1.00 91.25 207 GLN A N 1
ATOM 1640 C CA . GLN A 1 207 ? 4.895 -4.316 9.526 1.00 91.25 207 GLN A CA 1
ATOM 1641 C C . GLN A 1 207 ? 4.719 -3.844 10.969 1.00 91.25 207 GLN A C 1
ATOM 1643 O O . GLN A 1 207 ? 4.165 -4.572 11.794 1.00 91.25 207 GLN A O 1
ATOM 1648 N N . LYS A 1 208 ? 5.212 -2.641 11.281 1.00 90.50 208 LYS A N 1
ATOM 1649 C CA . LYS A 1 208 ? 5.179 -2.105 12.648 1.00 90.50 208 LYS A CA 1
ATOM 1650 C C . LYS A 1 208 ? 3.750 -2.005 13.170 1.00 90.50 208 LYS A C 1
ATOM 1652 O O . LYS A 1 208 ? 2.790 -1.985 12.404 1.00 90.50 208 LYS A O 1
ATOM 1657 N N . SER A 1 209 ? 3.601 -1.927 14.483 1.00 89.50 209 SER A N 1
ATOM 1658 C CA . SER A 1 209 ? 2.302 -1.684 15.108 1.00 89.50 209 SER A CA 1
ATOM 1659 C C . SER A 1 209 ? 1.701 -0.368 14.586 1.00 89.50 209 SER A C 1
ATOM 1661 O O . SER A 1 209 ? 2.433 0.616 14.447 1.00 89.50 209 SER A O 1
ATOM 1663 N N . PRO A 1 210 ? 0.386 -0.317 14.308 1.00 89.12 210 PRO A N 1
ATOM 1664 C CA . PRO A 1 210 ? -0.238 0.875 13.747 1.00 89.12 210 PRO A CA 1
ATOM 1665 C C . PRO A 1 210 ? -0.121 2.056 14.715 1.00 89.12 210 PRO A C 1
ATOM 1667 O O . PRO A 1 210 ? -0.376 1.917 15.914 1.00 89.12 210 PRO A O 1
ATOM 1670 N N . SER A 1 211 ? 0.219 3.241 14.205 1.00 89.12 211 SER A N 1
ATOM 1671 C CA . SER A 1 211 ? 0.276 4.467 15.013 1.00 89.12 211 SER A CA 1
ATOM 1672 C C . SER A 1 211 ? -0.877 5.415 14.681 1.00 89.12 211 SER A C 1
ATOM 1674 O O . SER A 1 211 ? -0.706 6.374 13.940 1.00 89.12 211 SER A O 1
ATOM 1676 N N . LEU A 1 212 ? -2.044 5.192 15.279 1.00 89.00 212 LEU A N 1
ATOM 1677 C CA . LEU A 1 212 ? -3.265 5.934 14.971 1.00 89.00 212 LEU A CA 1
ATOM 1678 C C . LEU A 1 212 ? -3.323 7.284 15.704 1.00 89.00 212 LEU A C 1
ATOM 1680 O O . LEU A 1 212 ? -2.972 7.387 16.885 1.00 89.00 212 LEU A O 1
ATOM 1684 N N . TYR A 1 213 ? -3.805 8.326 15.027 1.00 87.44 213 TYR A N 1
ATOM 1685 C CA . TYR A 1 213 ? -4.008 9.647 15.627 1.00 87.44 213 TYR A CA 1
ATOM 1686 C C . TYR A 1 213 ? -5.082 10.472 14.913 1.00 87.44 213 TYR A C 1
ATOM 1688 O O . TYR A 1 213 ? -5.325 10.289 13.725 1.00 87.44 213 TYR A O 1
ATOM 1696 N N . GLN A 1 214 ? -5.672 11.430 15.625 1.00 85.56 214 GLN A N 1
ATOM 1697 C CA . GLN A 1 214 ? -6.537 12.471 15.068 1.00 85.56 214 GLN A CA 1
ATOM 1698 C C . GLN A 1 214 ? -5.861 13.834 15.181 1.00 85.56 214 GLN A C 1
ATOM 1700 O O . GLN A 1 214 ? -5.211 14.122 16.184 1.00 85.56 214 GLN A O 1
ATOM 1705 N N . ASP A 1 215 ? -6.057 14.693 14.186 1.00 83.88 215 ASP A N 1
ATOM 1706 C CA . ASP A 1 215 ? -5.681 16.100 14.290 1.00 83.88 215 ASP A CA 1
ATOM 1707 C C . ASP A 1 215 ? -6.897 16.901 14.793 1.00 83.88 215 ASP A C 1
ATOM 1709 O O . ASP A 1 215 ? -7.831 17.202 14.047 1.00 83.88 215 ASP A O 1
ATOM 1713 N N . ILE A 1 216 ? -6.907 17.233 16.088 1.00 84.00 216 ILE A N 1
ATOM 1714 C CA . ILE A 1 216 ? -7.990 17.962 16.762 1.00 84.00 216 ILE A CA 1
ATOM 1715 C C . ILE A 1 216 ? -7.479 19.356 17.115 1.00 84.00 216 ILE A C 1
ATOM 1717 O O . ILE A 1 216 ? -6.550 19.512 17.903 1.00 84.00 216 ILE A O 1
ATOM 1721 N N . SER A 1 217 ? -8.074 20.388 16.510 1.00 85.19 217 SER A N 1
ATOM 1722 C CA . SER A 1 217 ? -7.700 21.795 16.742 1.00 85.19 217 SER A CA 1
ATOM 1723 C C . SER A 1 217 ? -6.200 22.070 16.530 1.00 85.19 217 SER A C 1
ATOM 1725 O O . SER A 1 217 ? -5.588 22.842 17.264 1.00 85.19 217 SER A O 1
ATOM 1727 N N . GLY A 1 218 ? -5.597 21.412 15.533 1.00 84.12 218 GLY A N 1
ATOM 1728 C CA . GLY A 1 218 ? -4.170 21.531 15.212 1.00 84.12 218 GLY A CA 1
ATOM 1729 C C . GLY A 1 218 ? -3.232 20.719 16.113 1.00 84.12 218 GLY A C 1
ATOM 1730 O O . GLY A 1 218 ? -2.020 20.786 15.926 1.00 84.12 218 GLY A O 1
ATOM 1731 N N . GLN A 1 219 ? -3.762 19.948 17.068 1.00 86.94 219 GLN A N 1
ATOM 1732 C CA . GLN A 1 219 ? -2.985 19.041 17.911 1.00 86.94 219 GLN A CA 1
ATOM 1733 C C . GLN A 1 219 ? -3.189 17.588 17.495 1.00 86.94 219 GLN A C 1
ATOM 1735 O O . GLN A 1 219 ? -4.314 17.143 17.272 1.00 86.94 219 GLN A O 1
ATOM 1740 N N . ARG A 1 220 ? -2.090 16.832 17.456 1.00 88.00 220 ARG A N 1
ATOM 1741 C CA . ARG A 1 220 ? -2.113 15.396 17.190 1.00 88.00 220 ARG A CA 1
ATOM 1742 C C . ARG A 1 220 ? -2.460 14.628 18.463 1.00 88.00 220 ARG A C 1
ATOM 1744 O O . ARG A 1 220 ? -1.651 14.550 19.385 1.00 88.00 220 ARG A O 1
ATOM 1751 N N . VAL A 1 221 ? -3.647 14.038 18.493 1.00 89.81 221 VAL A N 1
ATOM 1752 C CA . VAL A 1 221 ? -4.156 13.221 19.598 1.00 89.81 221 VAL A CA 1
ATOM 1753 C C . VAL A 1 221 ? -4.027 11.751 19.223 1.00 89.81 221 VAL A C 1
ATOM 1755 O O . VAL A 1 221 ? -4.621 11.301 18.248 1.00 89.81 221 VAL A O 1
ATOM 1758 N N . LYS A 1 222 ? -3.234 10.990 19.981 1.00 90.56 222 LYS A N 1
ATOM 1759 C CA . LYS A 1 222 ? -3.050 9.552 19.745 1.00 90.56 222 LYS A CA 1
ATOM 1760 C C . LYS A 1 222 ? -4.346 8.789 20.031 1.00 90.56 222 LYS A C 1
ATOM 1762 O O . LYS A 1 222 ? -4.963 8.999 21.072 1.00 90.56 222 LYS A O 1
ATOM 1767 N N . VAL A 1 223 ? -4.689 7.852 19.153 1.00 90.44 223 VAL A N 1
ATOM 1768 C CA . VAL A 1 223 ? -5.795 6.907 19.339 1.00 90.44 223 VAL A CA 1
ATOM 1769 C C . VAL A 1 223 ? -5.200 5.509 19.527 1.00 90.44 223 VAL A C 1
ATOM 1771 O O . VAL A 1 223 ? -4.375 5.085 18.719 1.00 90.44 223 VAL A O 1
ATOM 1774 N N . PRO A 1 224 ? -5.537 4.775 20.599 1.00 90.81 224 PRO A N 1
ATOM 1775 C CA . PRO A 1 224 ? -5.120 3.385 20.724 1.00 90.81 224 PRO A CA 1
ATOM 1776 C C . PRO A 1 224 ? -5.723 2.521 19.611 1.00 90.81 224 PRO A C 1
ATOM 1778 O O . PRO A 1 224 ? -6.915 2.615 19.314 1.00 90.81 224 PRO A O 1
ATOM 1781 N N . GLY A 1 225 ? -4.911 1.648 19.027 1.00 90.38 225 GLY A N 1
ATOM 1782 C CA . GLY A 1 225 ? -5.373 0.669 18.055 1.00 90.38 225 GLY A CA 1
ATOM 1783 C C . GLY A 1 225 ? -4.326 -0.399 17.777 1.00 90.38 225 GLY A C 1
ATOM 1784 O O . GLY A 1 225 ? -3.169 -0.280 18.185 1.00 90.38 225 GLY A O 1
ATOM 1785 N N . SER A 1 226 ? -4.755 -1.461 17.112 1.00 93.19 226 SER A N 1
ATOM 1786 C CA . SER A 1 226 ? -3.958 -2.651 16.827 1.00 93.19 226 SER A CA 1
ATOM 1787 C C . SER A 1 226 ? -4.398 -3.300 15.516 1.00 93.19 226 SER A C 1
ATOM 1789 O O . SER A 1 226 ? -5.446 -2.982 14.944 1.00 93.19 226 SER A O 1
ATOM 1791 N N . PHE A 1 227 ? -3.588 -4.233 15.022 1.00 94.56 227 PHE A N 1
ATOM 1792 C CA . PHE A 1 227 ? -4.040 -5.142 13.980 1.00 94.56 227 PHE A CA 1
ATOM 1793 C C . PHE A 1 227 ? -5.029 -6.156 14.542 1.00 94.56 227 PHE A C 1
ATOM 1795 O O . PHE A 1 227 ? -4.831 -6.715 15.620 1.00 94.56 227 PHE A O 1
ATOM 1802 N N . LYS A 1 228 ? -6.041 -6.474 13.739 1.00 95.44 228 LYS A N 1
ATOM 1803 C CA . LYS A 1 228 ? -6.967 -7.572 13.982 1.00 95.44 228 LYS A CA 1
ATOM 1804 C C . LYS A 1 228 ? -6.911 -8.544 12.821 1.00 95.44 228 LYS A C 1
ATOM 1806 O O . LYS A 1 228 ? -7.299 -8.211 11.701 1.00 95.44 228 LYS A O 1
ATOM 1811 N N . LEU A 1 229 ? -6.423 -9.749 13.096 1.00 97.56 229 LEU A N 1
ATOM 1812 C CA . LEU A 1 229 ? -6.376 -10.816 12.105 1.00 97.56 229 LEU A CA 1
ATOM 1813 C C . LEU A 1 229 ? -7.786 -11.319 11.796 1.00 97.56 229 LEU A C 1
ATOM 1815 O O . LEU A 1 229 ? -8.644 -11.442 12.670 1.00 97.56 229 LEU A O 1
ATOM 1819 N N . LEU A 1 230 ? -7.999 -11.625 10.526 1.00 97.00 230 LEU A N 1
ATOM 1820 C CA . LEU A 1 230 ? -9.186 -12.261 9.980 1.00 97.00 230 LEU A CA 1
ATOM 1821 C C . LEU A 1 230 ? -8.751 -13.577 9.306 1.00 97.00 230 LEU A C 1
ATOM 1823 O O . LEU A 1 230 ? -7.562 -13.878 9.192 1.00 97.00 230 LEU A O 1
ATOM 1827 N N . SER A 1 231 ? -9.705 -14.388 8.848 1.00 95.38 231 SER A N 1
ATOM 1828 C CA . SER A 1 231 ? -9.385 -15.619 8.115 1.00 95.38 231 SER A CA 1
ATOM 1829 C C . SER A 1 231 ? -8.735 -15.337 6.750 1.00 95.38 231 SER A C 1
ATOM 1831 O O . SER A 1 231 ? -8.874 -14.244 6.200 1.00 95.38 231 SER A O 1
ATOM 1833 N N . ASP A 1 232 ? -8.066 -16.345 6.171 1.00 95.25 232 ASP A N 1
ATOM 1834 C CA . ASP A 1 232 ? -7.552 -16.303 4.787 1.00 95.25 232 ASP A CA 1
ATOM 1835 C C . ASP A 1 232 ? -6.532 -15.166 4.546 1.00 95.25 232 ASP A C 1
ATOM 1837 O O . ASP A 1 232 ? -6.628 -14.417 3.575 1.00 95.25 232 ASP A O 1
ATOM 1841 N N . ASN A 1 233 ? -5.562 -15.021 5.461 1.00 96.62 233 ASN A N 1
ATOM 1842 C CA . ASN A 1 233 ? -4.493 -14.008 5.423 1.00 96.62 233 ASN A CA 1
ATOM 1843 C C . ASN A 1 233 ? -5.013 -12.578 5.234 1.00 96.62 233 ASN A C 1
ATOM 1845 O O . ASN A 1 233 ? -4.429 -11.768 4.508 1.00 96.62 233 ASN A O 1
ATOM 1849 N N . ARG A 1 234 ? -6.130 -12.281 5.901 1.00 98.00 234 ARG A N 1
ATOM 1850 C CA . ARG A 1 234 ? -6.732 -10.953 5.948 1.00 98.00 234 ARG A CA 1
ATOM 1851 C C . ARG A 1 234 ? -6.476 -10.304 7.297 1.00 98.00 234 ARG A C 1
ATOM 1853 O O . ARG A 1 234 ? -6.382 -10.984 8.316 1.00 98.00 234 ARG A O 1
ATOM 1860 N N . TYR A 1 235 ? -6.446 -8.984 7.315 1.00 96.62 235 TYR A N 1
ATOM 1861 C CA . TYR A 1 235 ? -6.452 -8.211 8.548 1.00 96.62 235 TYR A CA 1
ATOM 1862 C C . TYR A 1 235 ? -7.259 -6.925 8.381 1.00 96.62 235 TYR A C 1
ATOM 1864 O O . TYR A 1 235 ? -7.538 -6.463 7.271 1.00 96.62 235 TYR A O 1
ATOM 1872 N N . THR A 1 236 ? -7.656 -6.374 9.517 1.00 95.19 236 THR A N 1
ATOM 1873 C CA . THR A 1 236 ? -8.274 -5.058 9.666 1.00 95.19 236 THR A CA 1
ATOM 1874 C C . THR A 1 236 ? -7.655 -4.363 10.879 1.00 95.19 236 THR A C 1
ATOM 1876 O O . THR A 1 236 ? -6.707 -4.878 11.482 1.00 95.19 236 THR A O 1
ATOM 1879 N N . PHE A 1 237 ? -8.177 -3.197 11.236 1.00 91.81 237 PHE A N 1
ATOM 1880 C CA . PHE A 1 237 ? -7.739 -2.427 12.391 1.00 91.81 237 PHE A CA 1
ATOM 1881 C C . PHE A 1 237 ? -8.783 -2.514 13.497 1.00 91.81 237 PHE A C 1
ATOM 1883 O O . PHE A 1 237 ? -9.972 -2.313 13.259 1.00 91.81 237 PHE A O 1
ATOM 1890 N N . GLU A 1 238 ? -8.336 -2.812 14.711 1.00 90.44 238 GLU A N 1
ATOM 1891 C CA . GLU A 1 238 ? -9.137 -2.608 15.912 1.00 90.44 238 GLU A CA 1
ATOM 1892 C C . GLU A 1 238 ? -8.750 -1.260 16.509 1.00 90.44 238 GLU A C 1
ATOM 1894 O O . GLU A 1 238 ? -7.574 -0.988 16.742 1.00 90.44 238 GLU A O 1
ATOM 1899 N N . ILE A 1 239 ? -9.737 -0.386 16.683 1.00 89.75 239 ILE A N 1
ATOM 1900 C CA . ILE A 1 239 ? -9.528 1.015 17.050 1.00 89.75 239 ILE A CA 1
ATOM 1901 C C . ILE A 1 239 ? -10.380 1.303 18.281 1.00 89.75 239 ILE A C 1
ATOM 1903 O O . ILE A 1 239 ? -11.552 0.926 18.328 1.00 89.75 239 ILE A O 1
ATOM 1907 N N . ALA A 1 240 ? -9.788 1.944 19.288 1.00 87.31 240 ALA A N 1
ATOM 1908 C CA . ALA A 1 240 ? -10.527 2.431 20.448 1.00 87.31 240 ALA A CA 1
ATOM 1909 C C . ALA A 1 240 ? -11.502 3.559 20.056 1.00 87.31 240 ALA A C 1
ATOM 1911 O O . ALA A 1 240 ? -11.446 4.081 18.947 1.00 87.31 240 ALA A O 1
ATOM 1912 N N . SER A 1 241 ? -12.388 3.965 20.969 1.00 84.25 241 SER A N 1
ATOM 1913 C CA . SER A 1 241 ? -13.319 5.075 20.725 1.00 84.25 241 SER A CA 1
ATOM 1914 C C . SER A 1 241 ? -12.594 6.356 20.293 1.00 84.25 241 SER A C 1
ATOM 1916 O O . SER A 1 241 ? -11.550 6.707 20.845 1.00 84.25 241 SER A O 1
ATOM 1918 N N . TYR A 1 242 ? -13.175 7.061 19.326 1.00 81.81 242 TYR A N 1
ATOM 1919 C CA . TYR A 1 242 ? -12.593 8.228 18.663 1.00 81.81 242 TYR A CA 1
ATOM 1920 C C . TYR A 1 242 ? -13.687 9.237 18.269 1.00 81.81 242 TYR A C 1
ATOM 1922 O O . TYR A 1 242 ? -14.872 8.903 18.291 1.00 81.81 242 TYR A O 1
ATOM 1930 N N . ASP A 1 243 ? -13.303 10.460 17.889 1.00 77.44 243 ASP A N 1
ATOM 1931 C CA . ASP A 1 243 ? -14.241 11.484 17.397 1.00 77.44 243 ASP A CA 1
ATOM 1932 C C . ASP A 1 243 ? -14.542 11.280 15.900 1.00 77.44 243 ASP A C 1
ATOM 1934 O O . ASP A 1 243 ? -13.686 11.511 15.046 1.00 77.44 243 ASP A O 1
ATOM 1938 N N . THR A 1 244 ? -15.757 10.839 15.574 1.00 79.88 244 THR A N 1
ATOM 1939 C CA . THR A 1 244 ? -16.199 10.526 14.203 1.00 79.88 244 THR A CA 1
ATOM 1940 C C . THR A 1 244 ? -16.449 11.750 13.316 1.00 79.88 244 THR A C 1
ATOM 1942 O O . THR A 1 244 ? -16.555 11.600 12.097 1.00 79.88 244 THR A O 1
ATOM 1945 N N . GLU A 1 245 ? -16.576 12.950 13.893 1.00 78.81 245 GLU A N 1
ATOM 1946 C CA . GLU A 1 245 ? -16.825 14.188 13.136 1.00 78.81 245 GLU A CA 1
ATOM 1947 C C . GLU A 1 245 ? -15.534 14.814 12.594 1.00 78.81 245 GLU A C 1
ATOM 1949 O O . GLU A 1 245 ? -15.556 15.699 11.734 1.00 78.81 245 GLU A O 1
ATOM 1954 N N . LYS A 1 246 ? -14.384 14.345 13.077 1.00 72.19 246 LYS A N 1
ATOM 1955 C CA . LYS A 1 246 ? -13.065 14.758 12.608 1.00 72.19 246 LYS A CA 1
ATOM 1956 C C . LYS A 1 246 ? -12.512 13.718 11.635 1.00 72.19 246 LYS A C 1
ATOM 1958 O O . LYS A 1 246 ? -12.818 12.533 11.763 1.00 72.19 246 LYS A O 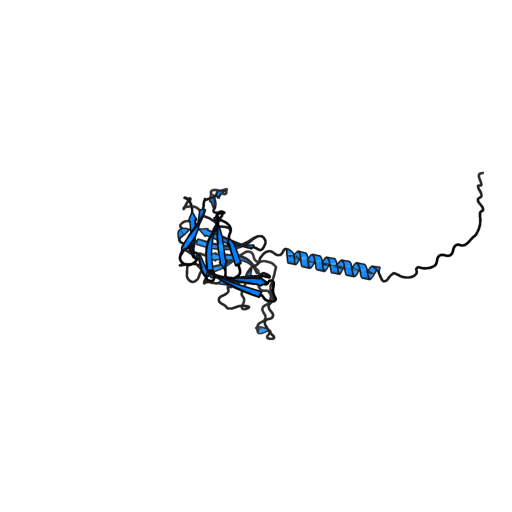1
ATOM 1963 N N . PRO A 1 247 ? -11.654 14.124 10.681 1.00 65.19 247 PRO A N 1
ATOM 1964 C CA . PRO A 1 247 ? -10.808 13.168 9.985 1.00 65.19 247 PRO A CA 1
ATOM 1965 C C . PRO A 1 247 ? -10.093 12.265 11.002 1.00 65.19 247 PRO A C 1
ATOM 1967 O O . PRO A 1 247 ? -9.663 12.702 12.073 1.00 65.19 247 PRO A O 1
ATOM 1970 N N . MET A 1 248 ? -10.019 10.992 10.660 1.00 63.47 248 MET A N 1
ATOM 1971 C CA . MET A 1 248 ? -9.664 9.874 11.519 1.00 63.47 248 MET A CA 1
ATOM 1972 C C . MET A 1 248 ? -8.648 8.964 10.825 1.00 63.47 248 MET A C 1
ATOM 1974 O O . MET A 1 248 ? -8.356 9.118 9.637 1.00 63.47 248 MET A O 1
ATOM 1978 N N . PRO A 1 249 ? -8.120 7.987 11.567 1.00 58.38 249 PRO A N 1
ATOM 1979 C CA . PRO A 1 249 ? -6.709 7.918 11.883 1.00 58.38 249 PRO A CA 1
ATOM 1980 C C . PRO A 1 249 ? -5.866 7.780 10.624 1.00 58.38 249 PRO A C 1
ATOM 1982 O O . PRO A 1 249 ? -6.039 6.815 9.892 1.00 58.38 249 PRO A O 1
ATOM 1985 N N . ALA A 1 250 ? -4.904 8.673 10.404 1.00 55.94 250 ALA A N 1
ATOM 1986 C CA . ALA A 1 250 ? -3.782 8.254 9.580 1.00 55.94 250 ALA A CA 1
ATOM 1987 C C . ALA A 1 250 ? -3.151 7.062 10.307 1.00 55.94 250 ALA A C 1
ATOM 1989 O O . ALA A 1 250 ? -2.810 7.173 11.488 1.00 55.94 250 ALA A O 1
ATOM 1990 N N . ILE A 1 251 ? -3.104 5.912 9.641 1.00 62.09 251 ILE A N 1
ATOM 1991 C CA . ILE A 1 251 ? -2.465 4.698 10.150 1.00 62.09 251 ILE A CA 1
ATOM 1992 C C . ILE A 1 251 ? -1.093 4.563 9.469 1.00 62.09 251 ILE A C 1
ATOM 1994 O O . ILE A 1 251 ? -1.004 3.786 8.522 1.00 62.09 251 ILE A O 1
ATOM 1998 N N . PRO A 1 252 ? -0.058 5.319 9.889 1.00 57.62 252 PRO A N 1
ATOM 1999 C CA . PRO A 1 252 ? 1.306 5.119 9.432 1.00 57.62 252 PRO A CA 1
ATOM 2000 C C . PRO A 1 252 ? 1.889 3.839 1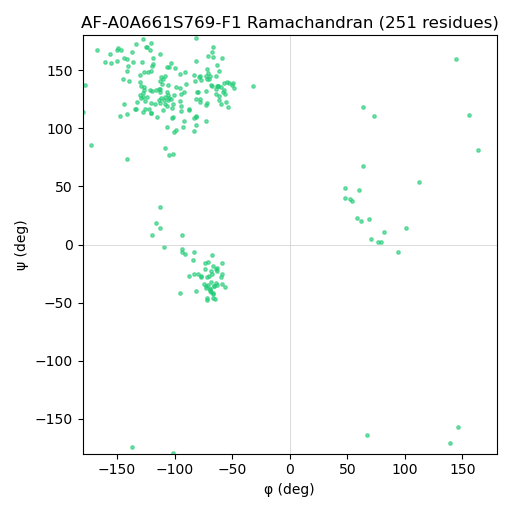0.026 1.00 57.62 252 PRO A C 1
ATOM 2002 O O . PRO A 1 252 ? 1.553 3.438 11.153 1.00 57.62 252 PRO A O 1
ATOM 2005 N N . PHE A 1 253 ? 2.811 3.257 9.266 1.00 56.03 253 PHE A N 1
ATOM 2006 C CA . PHE A 1 253 ? 3.565 2.047 9.579 1.00 56.03 253 PHE A CA 1
ATOM 2007 C C . PHE A 1 253 ? 5.054 2.272 9.395 1.00 56.03 253 PHE A C 1
ATOM 2009 O O . PHE A 1 253 ? 5.388 2.756 8.302 1.00 56.03 253 PHE A O 1
#

Foldseek 3Di:
DDDDDDDDDDDDDDDDDDDDDPPVVVVVVVCVVVVVVVVVVVVVVVPDFFKKWACPPPDPPQFGIKTDDPFKIWTDGLFFIKIWGWDQDPDPDIDIFIKGKGWPPFDSGFDKDFAAKDPDWDWDDDPDDVVSTDTRTIIGAKIKGPCSDPQWIKIWGTDSNDIKIWIKRAQPRDQQSGKIAIDQFPDWDQDPQLWIWGHHPVGTDTHHFWFWWFQDPNDTHTWDKGWDDDPRRMIGIDTDDDDRRGITTGGID

Solvent-accessible surface area (backbone atoms only — not comparable to full-atom values): 14434 Å² total; per-residue (Å²): 140,84,88,81,87,83,87,84,86,90,81,91,80,91,79,84,87,83,91,85,78,82,71,54,66,63,50,54,56,51,48,51,52,52,48,51,49,51,48,52,51,50,52,58,64,71,67,59,72,44,52,34,35,55,50,86,71,86,56,65,85,65,39,52,32,32,34,75,58,99,47,36,36,38,36,39,36,58,75,32,39,38,39,38,40,52,42,80,49,101,53,99,56,71,47,76,50,59,37,35,44,31,55,53,91,37,49,84,70,36,52,73,48,72,44,62,78,47,92,60,62,47,70,45,75,55,74,93,46,74,88,56,42,45,69,73,35,54,22,21,46,30,43,33,33,47,48,33,39,77,46,21,32,38,39,35,37,50,55,99,67,40,84,29,42,28,42,37,27,36,54,83,30,59,66,76,65,49,33,41,28,46,46,66,46,77,44,67,48,70,49,100,82,43,25,41,38,41,34,36,96,91,48,72,49,79,42,58,43,51,53,31,32,31,70,56,95,88,40,81,42,78,43,64,50,38,72,35,82,50,76,89,41,23,36,34,56,43,69,57,94,74,70,61,85,41,54,32,41,43,35,41,82

Nearest PDB structures (foldseek):
  7s1b-assembly1_A  TM=5.588E-01  e=8.104E+00  human gammaherpesvirus 4
  7s07-assembly1_A  TM=5.669E-01  e=9.404E+00  human gammaherpesvirus 4
  7czf-assembly2_E  TM=4.879E-01  e=7.339E+00  Human gammaherpesvirus 8
  7d5z-assembly3_E  TM=3.688E-01  e=5.728E+00  human gammaherpesvirus 4

Mean predicted aligned error: 11.68 Å

Secondary structure (DSSP, 8-state):
---------------------SSHHHHHHHHHHHHHHHHHHHHHHHTPPP-EEE-SSSS-TTEEEEEE-SSEEEEEETTEEEEEEEEE-SSSSEEEEEEEEEETT--SS-EEEEEEEEEEEEEE--TT-GGG-EEEEEEEEEEEEEEEETTEEEEEEEETTEEEEEEEE-TT--GGG--EEEET-SEEEE-TTSPEEEEETTEEEEEPPP--EEEETTEEEE--EEEEEETTTEEEEEE----TTS-B-B---

Radius of gyration: 30.24 Å; Cα contacts (8 Å, |Δi|>4): 502; chains: 1; bounding box: 106×72×53 Å

pLDDT: mean 81.54, std 20.83, range [28.86, 98.5]